Protein AF-A0A182STH6-F1 (afdb_monomer)

InterPro domains:
  IPR007276 Nucleolar protein 14 [PF04147] (12-202)
  IPR007276 Nucleolar protein 14 [PTHR23183] (11-201)

Foldseek 3Di:
DDPPPVLVVLQVVLVVQLVVCVVPLQAAGDPVNLVSLLVVLVPPPDPRPRVVSSLVSLLSNLQRHADDFLQSLVSNLVSLVSVLVNLVPPLDDRVSNLVSLLLLLLLQFQQPLDDPDDDRQPNYDRNRVLLHDDDPPPPPPPPLDLADDPVSNPDRDRDNSSSSSSNSSSVVSLVSVLVSNVVDPCSVVSVVSNVSSVVRNVVD

Structure (mmCIF, N/CA/C/O backbone):
data_AF-A0A182STH6-F1
#
_entry.id   AF-A0A182STH6-F1
#
loop_
_atom_site.group_PDB
_atom_site.id
_atom_site.type_symbol
_atom_site.label_atom_id
_atom_site.label_alt_id
_atom_site.label_comp_id
_atom_site.label_asym_id
_atom_site.label_entity_id
_atom_site.label_seq_id
_atom_site.pdbx_PDB_ins_code
_atom_site.Cartn_x
_atom_site.Cartn_y
_atom_site.Cartn_z
_atom_site.occupancy
_atom_site.B_iso_or_equiv
_atom_site.auth_seq_id
_atom_site.auth_comp_id
_atom_site.auth_asym_id
_atom_site.auth_atom_id
_atom_site.pdbx_PDB_model_num
ATOM 1 N N . MET A 1 1 ? -31.226 -10.641 27.028 1.00 34.72 1 MET A N 1
ATOM 2 C CA . MET A 1 1 ? -30.463 -11.099 25.848 1.00 34.72 1 MET A CA 1
ATOM 3 C C . MET A 1 1 ? -29.856 -9.863 25.214 1.00 34.72 1 MET A C 1
ATOM 5 O O . MET A 1 1 ? -30.601 -9.053 24.682 1.00 34.72 1 MET A O 1
ATOM 9 N N . ALA A 1 2 ? -28.556 -9.636 25.419 1.00 42.09 2 ALA A N 1
ATOM 10 C CA . ALA A 1 2 ? -27.880 -8.448 24.912 1.00 42.09 2 ALA A CA 1
ATOM 11 C C . ALA A 1 2 ? -27.894 -8.481 23.381 1.00 42.09 2 ALA A C 1
ATOM 13 O O . ALA A 1 2 ? -27.464 -9.454 22.763 1.00 42.09 2 ALA A O 1
ATOM 14 N N . GLN A 1 3 ? -28.449 -7.437 22.785 1.00 43.47 3 GLN A N 1
ATOM 15 C CA . GLN A 1 3 ? -28.380 -7.200 21.357 1.00 43.47 3 GLN A CA 1
ATOM 16 C C . GLN A 1 3 ? -26.912 -6.886 21.053 1.00 43.47 3 GLN A C 1
ATOM 18 O O . GLN A 1 3 ? -26.455 -5.784 21.335 1.00 43.47 3 GLN A O 1
ATOM 23 N N . ASN A 1 4 ? -26.153 -7.895 20.610 1.00 53.78 4 ASN A N 1
ATOM 24 C CA . ASN A 1 4 ? -24.750 -7.747 20.224 1.00 53.78 4 ASN A CA 1
ATOM 25 C C . ASN A 1 4 ? -24.665 -6.644 19.171 1.00 53.78 4 ASN A C 1
ATOM 27 O O . ASN A 1 4 ? -25.092 -6.858 18.038 1.00 53.78 4 ASN A O 1
ATOM 31 N N . ASP A 1 5 ? -24.155 -5.473 19.549 1.00 65.19 5 ASP A N 1
ATOM 32 C CA . ASP A 1 5 ? -23.844 -4.414 18.602 1.00 65.19 5 ASP A CA 1
ATOM 33 C C . ASP A 1 5 ? -22.700 -4.916 17.708 1.00 65.19 5 ASP A C 1
ATOM 35 O O . ASP A 1 5 ? -21.569 -5.063 18.188 1.00 65.19 5 ASP A O 1
ATOM 39 N N . PRO A 1 6 ? -22.955 -5.219 16.421 1.00 71.69 6 PRO A N 1
ATOM 40 C CA . PRO A 1 6 ? -21.924 -5.751 15.543 1.00 71.69 6 PRO A CA 1
ATOM 41 C C . PRO A 1 6 ? -20.742 -4.781 15.407 1.00 71.69 6 PRO A C 1
ATOM 43 O O . PRO A 1 6 ? -19.621 -5.224 15.169 1.00 71.69 6 PRO A O 1
ATOM 46 N N . LEU A 1 7 ? -20.953 -3.473 15.603 1.00 74.19 7 LEU A N 1
ATOM 47 C CA . LEU A 1 7 ? -19.895 -2.465 15.515 1.00 74.19 7 LEU A CA 1
ATOM 48 C C . LEU A 1 7 ? -18.888 -2.566 16.665 1.00 74.19 7 LEU A C 1
ATOM 50 O O . LEU A 1 7 ? -17.689 -2.419 16.421 1.00 74.19 7 LEU A O 1
ATOM 54 N N . GLY A 1 8 ? -19.355 -2.853 17.884 1.00 79.25 8 GLY A N 1
ATOM 55 C CA . GLY A 1 8 ? -18.488 -3.060 19.047 1.00 79.25 8 GLY A CA 1
ATOM 56 C C . GLY A 1 8 ? -17.538 -4.238 18.836 1.00 79.25 8 GLY A C 1
ATOM 57 O O . GLY A 1 8 ? -16.329 -4.100 19.006 1.00 79.25 8 GLY A O 1
ATOM 58 N N . VAL A 1 9 ? -18.067 -5.351 18.319 1.00 84.56 9 VAL A N 1
ATOM 59 C CA . VAL A 1 9 ? -17.279 -6.556 18.012 1.00 84.56 9 VAL A CA 1
ATOM 60 C C . VAL A 1 9 ? -16.202 -6.270 16.961 1.00 84.56 9 VAL A C 1
ATOM 62 O O . VAL A 1 9 ? -15.052 -6.681 17.110 1.00 84.56 9 VAL A O 1
ATOM 65 N N . TYR A 1 10 ? -16.536 -5.531 15.899 1.00 85.44 10 TYR A N 1
ATOM 66 C CA . TYR A 1 10 ? -15.556 -5.149 14.879 1.00 85.44 10 TYR A CA 1
ATOM 67 C C . TYR A 1 10 ? -14.449 -4.244 15.422 1.00 85.44 10 TYR A C 1
ATOM 69 O O . TYR A 1 10 ? -13.299 -4.376 15.000 1.00 85.44 10 TYR A O 1
ATOM 77 N N . LEU A 1 11 ? -14.778 -3.331 16.339 1.00 87.06 11 LEU A N 1
ATOM 78 C CA . LEU A 1 11 ? -13.799 -2.439 16.953 1.00 87.06 11 LEU A CA 1
ATOM 79 C C . LEU A 1 11 ? -12.841 -3.203 17.873 1.00 87.06 11 LEU A C 1
ATOM 81 O O . LEU A 1 11 ? -11.633 -2.984 17.799 1.00 87.06 11 LEU A O 1
ATOM 85 N N . GLU A 1 12 ? -13.363 -4.124 18.683 1.00 89.69 12 GLU A N 1
ATOM 86 C CA . GLU A 1 12 ? -12.561 -4.993 19.548 1.00 89.69 12 GLU A CA 1
ATOM 87 C C . GLU A 1 12 ? -11.602 -5.862 18.727 1.00 89.69 12 GLU A C 1
ATOM 89 O O . GLU A 1 12 ? -10.398 -5.871 18.991 1.00 89.69 12 GLU A O 1
ATOM 94 N N . LEU A 1 13 ? -12.099 -6.500 17.660 1.00 91.50 13 LEU A N 1
ATOM 95 C CA . LEU A 1 13 ? -11.269 -7.288 16.742 1.00 91.50 13 LEU A CA 1
ATOM 96 C C . LEU A 1 13 ? -10.202 -6.430 16.051 1.00 91.50 13 LEU A C 1
ATOM 98 O O . LEU A 1 13 ? -9.046 -6.839 15.923 1.00 91.50 13 LEU A O 1
ATOM 102 N N . LEU A 1 14 ? -10.560 -5.221 15.607 1.00 91.38 14 LEU A N 1
ATOM 103 C CA . LEU A 1 14 ? -9.608 -4.294 14.998 1.00 91.38 14 LEU A CA 1
ATOM 104 C C . LEU A 1 14 ? -8.513 -3.894 15.996 1.00 91.38 14 LEU A C 1
ATOM 106 O O . LEU A 1 14 ? -7.335 -3.853 15.637 1.00 91.38 14 LEU A O 1
ATOM 110 N N . GLN A 1 15 ? -8.887 -3.625 17.247 1.00 93.44 15 GLN A N 1
ATOM 111 C CA . GLN A 1 15 ? -7.965 -3.266 18.319 1.00 93.44 15 GLN A CA 1
ATOM 112 C C . GLN A 1 15 ? -7.032 -4.425 18.686 1.00 93.44 15 GLN A C 1
ATOM 114 O O . GLN A 1 15 ? -5.830 -4.205 18.873 1.00 93.44 15 GLN A O 1
ATOM 119 N N . GLU A 1 16 ? -7.550 -5.651 18.743 1.00 95.19 16 GLU A N 1
ATOM 120 C CA . GLU A 1 16 ? -6.759 -6.865 18.937 1.00 95.19 16 GLU A CA 1
ATOM 121 C C . GLU A 1 16 ? -5.700 -6.990 17.834 1.00 95.19 16 GLU A C 1
ATOM 123 O O . GLU A 1 16 ? -4.498 -6.986 18.119 1.00 95.19 16 GLU A O 1
ATOM 128 N N . LYS A 1 17 ? -6.124 -6.974 16.562 1.00 95.38 17 LYS A N 1
ATOM 129 C CA . LYS A 1 17 ? -5.217 -7.083 15.407 1.00 95.38 17 LYS A CA 1
ATOM 130 C C . LYS A 1 17 ? -4.205 -5.951 15.326 1.00 95.38 17 LYS A C 1
ATOM 132 O O . LYS A 1 17 ? -3.039 -6.176 14.993 1.00 95.38 17 LYS A O 1
ATOM 137 N N . TYR A 1 18 ? -4.605 -4.737 15.681 1.00 94.94 18 TYR A N 1
ATOM 138 C CA . TYR A 1 18 ? -3.688 -3.608 15.748 1.00 94.94 18 TYR A CA 1
ATOM 139 C C . TYR A 1 18 ? -2.640 -3.777 16.859 1.00 94.94 18 TYR A C 1
ATOM 141 O O . TYR A 1 18 ? -1.463 -3.454 16.675 1.00 94.94 18 TYR A O 1
ATOM 149 N N . THR A 1 19 ? -3.031 -4.338 18.004 1.00 95.69 19 THR A N 1
ATOM 150 C CA . THR A 1 19 ? -2.112 -4.636 19.110 1.00 95.69 19 THR A CA 1
ATOM 151 C C . THR A 1 19 ? -1.113 -5.728 18.724 1.00 95.69 19 THR A C 1
ATOM 153 O O . THR A 1 19 ? 0.072 -5.620 19.045 1.00 95.69 19 THR A O 1
ATOM 156 N N . GLU A 1 20 ? -1.544 -6.745 17.974 1.00 95.00 20 GLU A N 1
ATOM 157 C CA . GLU A 1 20 ? -0.646 -7.745 17.386 1.00 95.00 20 GLU A CA 1
ATOM 158 C C . GLU A 1 20 ? 0.343 -7.112 16.401 1.00 95.00 20 GLU A C 1
ATOM 160 O O . GLU A 1 20 ? 1.551 -7.356 16.487 1.00 95.00 20 GLU A O 1
ATOM 165 N N . PHE A 1 21 ? -0.144 -6.244 15.512 1.00 95.44 21 PHE A N 1
ATOM 166 C CA . PHE A 1 21 ? 0.688 -5.527 14.549 1.00 95.44 21 PHE A CA 1
ATOM 167 C C . PHE A 1 21 ? 1.779 -4.689 15.228 1.00 95.44 21 PHE A C 1
ATOM 169 O O . PHE A 1 21 ? 2.943 -4.739 14.820 1.00 95.44 21 PHE A O 1
ATOM 176 N N . LYS A 1 22 ? 1.444 -3.981 16.314 1.00 94.88 22 LYS A N 1
ATOM 177 C CA . LYS A 1 22 ? 2.403 -3.170 17.083 1.00 94.88 22 LYS A CA 1
ATOM 178 C C . LYS A 1 22 ? 3.593 -3.965 17.619 1.00 94.88 22 LYS A C 1
ATOM 180 O O . LYS A 1 22 ? 4.664 -3.385 17.785 1.00 94.88 22 LYS A O 1
ATOM 185 N N . LYS A 1 23 ? 3.451 -5.277 17.843 1.00 95.88 23 LYS A N 1
ATOM 186 C CA . LYS A 1 23 ? 4.569 -6.145 18.257 1.00 95.88 23 LYS A CA 1
ATOM 187 C C . LYS A 1 23 ? 5.611 -6.302 17.143 1.00 95.88 23 LYS A C 1
ATOM 189 O O . LYS A 1 23 ? 6.783 -6.536 17.428 1.00 95.88 23 LYS A O 1
ATOM 194 N N . ARG A 1 24 ? 5.205 -6.211 15.869 1.00 93.94 24 ARG A N 1
ATOM 195 C CA . ARG A 1 24 ? 6.065 -6.399 14.683 1.00 93.94 24 ARG A CA 1
ATOM 196 C C . ARG A 1 24 ? 5.698 -5.414 13.556 1.00 93.94 24 ARG A C 1
ATOM 198 O O . ARG A 1 24 ? 5.357 -5.848 12.457 1.00 93.94 24 ARG A O 1
ATOM 205 N N . PRO A 1 25 ? 5.867 -4.094 13.757 1.00 90.62 25 PRO A N 1
ATOM 206 C CA . PRO A 1 25 ? 5.305 -3.064 12.873 1.00 90.62 25 PRO A CA 1
ATOM 207 C C . PRO A 1 25 ? 5.977 -2.988 11.493 1.00 90.62 25 PRO A C 1
ATOM 209 O O . PRO A 1 25 ? 5.482 -2.333 10.585 1.00 90.62 25 PRO A O 1
ATOM 212 N N . ARG A 1 26 ? 7.134 -3.642 11.324 1.00 92.44 26 ARG A N 1
ATOM 213 C CA . ARG A 1 26 ? 7.853 -3.721 10.043 1.00 92.44 26 ARG A CA 1
ATOM 214 C C . ARG A 1 26 ? 7.380 -4.866 9.148 1.00 92.44 26 ARG A C 1
ATOM 216 O O . ARG A 1 26 ? 7.852 -4.963 8.018 1.00 92.44 26 ARG A O 1
ATOM 223 N N . ARG A 1 27 ? 6.501 -5.741 9.639 1.00 92.25 27 ARG A N 1
ATOM 224 C CA . ARG A 1 27 ? 5.990 -6.902 8.909 1.00 92.25 27 ARG A CA 1
ATOM 225 C C . ARG A 1 27 ? 4.542 -6.645 8.511 1.00 92.25 27 ARG A C 1
ATOM 227 O O . ARG A 1 27 ? 3.743 -6.248 9.351 1.00 92.25 27 ARG A O 1
ATOM 234 N N . TYR A 1 28 ? 4.212 -6.932 7.254 1.00 92.81 28 TYR A N 1
ATOM 235 C CA . TYR A 1 28 ? 2.823 -6.905 6.803 1.00 92.81 28 TYR A CA 1
ATOM 236 C C . TYR A 1 28 ? 1.960 -7.851 7.653 1.00 92.81 28 TYR A C 1
ATOM 238 O O . TYR A 1 28 ? 2.394 -8.985 7.903 1.00 92.81 28 TYR A O 1
ATOM 246 N N . PRO A 1 29 ? 0.747 -7.427 8.052 1.00 93.94 29 PRO A N 1
ATOM 247 C CA . PRO A 1 29 ? -0.214 -8.311 8.697 1.00 93.94 29 PRO A CA 1
ATOM 248 C C . PRO A 1 29 ? -0.540 -9.549 7.852 1.00 93.94 29 PRO A C 1
ATOM 250 O O . PRO A 1 29 ? -0.267 -9.612 6.643 1.00 93.94 29 PRO A O 1
ATOM 253 N N . ASP A 1 30 ? -1.126 -10.548 8.505 1.00 92.50 30 ASP A N 1
ATOM 254 C CA . ASP A 1 30 ? -1.670 -11.713 7.815 1.00 92.50 30 ASP A CA 1
ATOM 255 C C . ASP A 1 30 ? -2.883 -11.345 6.939 1.00 92.50 30 ASP A C 1
ATOM 257 O O . 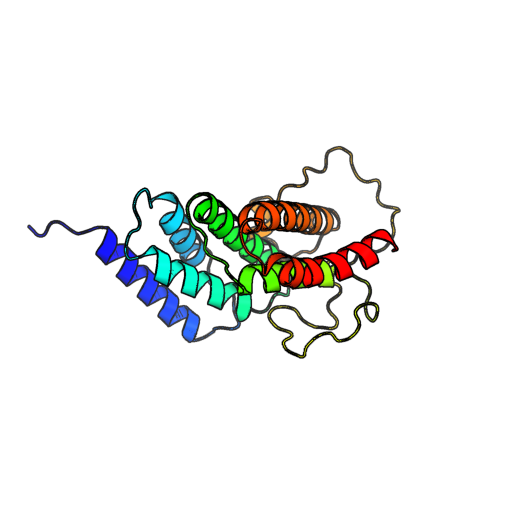ASP A 1 30 ? -3.432 -10.241 6.997 1.00 92.50 30 ASP A O 1
ATOM 261 N N . MET A 1 31 ? -3.282 -12.274 6.069 1.00 91.19 31 MET A N 1
ATOM 262 C CA . MET A 1 31 ? -4.397 -12.033 5.152 1.00 91.19 31 MET A CA 1
ATOM 263 C C . MET A 1 31 ? -5.733 -11.874 5.877 1.00 91.19 31 MET A C 1
ATOM 265 O O . MET A 1 31 ? -6.580 -11.142 5.378 1.00 91.19 31 MET A O 1
ATOM 269 N N . GLU A 1 32 ? -5.923 -12.511 7.032 1.00 91.12 32 GLU A N 1
ATOM 270 C CA . GLU A 1 32 ? -7.161 -12.394 7.811 1.00 91.12 32 GLU A CA 1
ATOM 271 C C . GLU A 1 32 ? -7.323 -10.983 8.385 1.00 91.12 32 GLU A C 1
ATOM 273 O O . GLU A 1 32 ? -8.383 -10.374 8.250 1.00 91.12 32 GLU A O 1
ATOM 278 N N . THR A 1 33 ? -6.242 -10.398 8.902 1.00 92.12 33 THR A N 1
ATOM 279 C CA . THR A 1 33 ? -6.206 -9.002 9.354 1.00 92.12 33 THR A CA 1
ATOM 280 C C . THR A 1 33 ? -6.480 -8.038 8.204 1.00 92.12 33 THR A C 1
ATOM 282 O O . THR A 1 33 ? -7.253 -7.093 8.353 1.00 92.12 33 THR A O 1
ATOM 285 N N . LEU A 1 34 ? -5.879 -8.276 7.034 1.00 90.75 34 LEU A N 1
ATOM 286 C CA . LEU A 1 34 ? -6.132 -7.437 5.861 1.00 90.75 34 LEU A CA 1
ATOM 287 C C . LEU A 1 34 ? -7.589 -7.552 5.400 1.00 90.75 34 LEU A C 1
ATOM 289 O O . LEU A 1 34 ? -8.217 -6.529 5.153 1.00 90.75 34 LEU A O 1
ATOM 293 N N . LYS A 1 35 ? -8.158 -8.762 5.339 1.00 90.00 35 LYS A N 1
ATOM 294 C CA . LYS A 1 35 ? -9.576 -8.975 5.005 1.00 90.00 35 LYS A CA 1
ATOM 295 C C . LYS A 1 35 ? -10.502 -8.255 5.977 1.00 90.00 35 LYS A C 1
ATOM 297 O O . LYS A 1 35 ? -11.440 -7.613 5.513 1.00 90.00 35 LYS A O 1
ATOM 302 N N . LEU A 1 36 ? -10.227 -8.323 7.283 1.00 89.69 36 LEU A N 1
ATOM 303 C CA . LEU A 1 36 ? -10.988 -7.592 8.297 1.00 89.69 36 LEU A CA 1
ATOM 304 C C . LEU A 1 36 ? -11.031 -6.106 7.942 1.00 89.69 36 LEU A C 1
ATOM 306 O O . LEU A 1 36 ? -12.114 -5.556 7.775 1.00 89.69 36 LEU A O 1
ATOM 310 N N . VAL A 1 37 ? -9.866 -5.487 7.729 1.00 87.31 37 VAL A N 1
ATOM 311 C CA . VAL A 1 37 ? -9.780 -4.074 7.340 1.00 87.31 37 VAL A CA 1
ATOM 312 C C . VAL A 1 37 ? -10.596 -3.801 6.074 1.00 87.31 37 VAL A C 1
ATOM 314 O O . VAL A 1 37 ? -11.380 -2.866 6.069 1.00 87.31 37 VAL A O 1
ATOM 317 N N . LEU A 1 38 ? -10.500 -4.623 5.027 1.00 86.62 38 LEU A N 1
ATOM 318 C CA . LEU A 1 38 ? -11.256 -4.424 3.778 1.00 86.62 38 LEU A CA 1
ATOM 319 C C . LEU A 1 38 ? -12.782 -4.503 3.968 1.00 86.62 38 LEU A C 1
ATOM 321 O O . LEU A 1 38 ? -13.531 -3.708 3.393 1.00 86.62 38 LEU A O 1
ATOM 325 N N . VAL A 1 39 ? -13.252 -5.446 4.787 1.00 84.88 39 VAL A N 1
ATOM 326 C CA . VAL A 1 39 ? -14.683 -5.618 5.077 1.00 84.88 39 VAL A CA 1
ATOM 327 C C . VAL A 1 39 ? -15.244 -4.390 5.790 1.00 84.88 39 VAL A C 1
ATOM 329 O O . VAL A 1 39 ? -16.335 -3.946 5.436 1.00 84.88 39 VAL A O 1
ATOM 332 N N . LEU A 1 40 ? -14.489 -3.789 6.716 1.00 80.75 40 LEU A N 1
ATOM 333 C CA . LEU A 1 40 ? -14.929 -2.609 7.476 1.00 80.75 40 LEU A CA 1
ATOM 334 C C . LEU A 1 40 ? -15.251 -1.398 6.591 1.00 80.75 40 LEU A C 1
ATOM 336 O O . LEU A 1 40 ? -16.118 -0.599 6.935 1.00 80.75 40 LEU A O 1
ATOM 340 N N . PHE A 1 41 ? -14.598 -1.275 5.436 1.00 71.25 41 PHE A N 1
ATOM 341 C CA . PHE A 1 41 ? -14.892 -0.210 4.473 1.00 71.25 41 PHE A CA 1
ATOM 342 C C . PHE A 1 41 ? -16.047 -0.563 3.532 1.00 71.25 41 PHE A C 1
ATOM 344 O O . PHE A 1 41 ? -16.769 0.326 3.093 1.00 71.25 41 PHE A O 1
ATOM 351 N N . SER A 1 42 ? -16.269 -1.852 3.261 1.00 68.56 42 SER A N 1
AT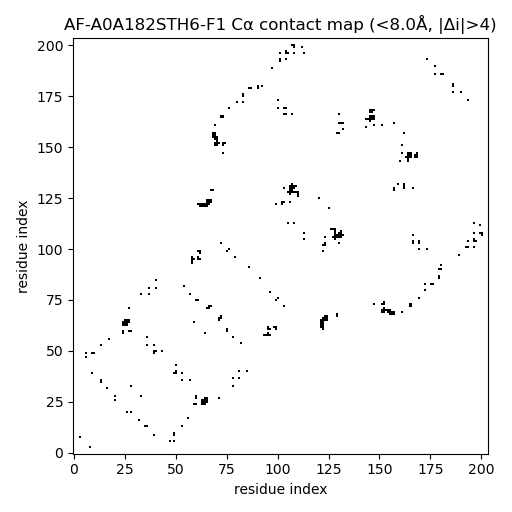OM 352 C CA . SER A 1 42 ? -17.345 -2.318 2.373 1.00 68.56 42 SER A CA 1
ATOM 353 C C . SER A 1 42 ? -18.726 -2.289 3.042 1.00 68.56 42 SER A C 1
ATOM 355 O O . SER A 1 42 ? -19.743 -2.128 2.371 1.00 68.56 42 SER A O 1
ATOM 357 N N . THR A 1 43 ? -18.785 -2.442 4.367 1.00 61.12 43 THR A N 1
ATOM 358 C CA . THR A 1 43 ? -20.039 -2.478 5.142 1.00 61.12 43 THR A CA 1
ATOM 359 C C . THR A 1 43 ? -20.506 -1.097 5.615 1.00 61.12 43 THR A C 1
ATOM 361 O O . THR A 1 43 ? -21.629 -0.944 6.101 1.00 61.12 43 THR A O 1
ATOM 364 N N . SER A 1 44 ? -19.680 -0.061 5.453 1.00 54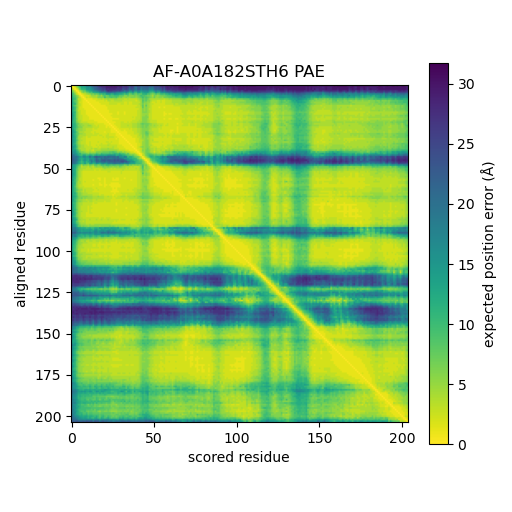.28 44 SER A N 1
ATOM 365 C CA . SER A 1 44 ? -19.900 1.260 6.041 1.00 54.28 44 SER A CA 1
ATOM 366 C C . SER A 1 44 ? -20.819 2.151 5.189 1.00 54.28 44 SER A C 1
ATOM 368 O O . SER A 1 44 ? -20.384 3.140 4.606 1.00 54.28 44 SER A O 1
ATOM 370 N N . LYS A 1 45 ? -22.130 1.861 5.165 1.00 53.69 45 LYS A N 1
ATOM 371 C CA . LYS A 1 45 ? -23.153 2.782 4.609 1.00 53.69 45 LYS A CA 1
ATOM 372 C C . LYS A 1 45 ? -23.428 4.026 5.474 1.00 53.69 45 LYS A C 1
ATOM 374 O O . LYS A 1 45 ? -24.225 4.876 5.091 1.00 53.69 45 LYS A O 1
ATOM 379 N N . ARG A 1 46 ? -22.791 4.165 6.636 1.00 50.22 46 ARG A N 1
ATOM 380 C CA . ARG A 1 46 ? -22.820 5.364 7.491 1.00 50.22 46 ARG A CA 1
ATOM 381 C C . ARG A 1 46 ? -21.456 5.496 8.148 1.00 50.22 46 ARG A C 1
ATOM 383 O O . ARG A 1 46 ? -20.800 4.483 8.339 1.00 50.22 46 ARG A O 1
ATOM 390 N N . LYS A 1 47 ? -21.037 6.724 8.462 1.00 59.16 47 LYS A N 1
ATOM 391 C CA . LYS A 1 47 ? -19.783 7.073 9.152 1.00 59.16 47 LYS A CA 1
ATOM 392 C C . LYS A 1 47 ? -19.732 6.395 10.531 1.00 59.16 47 LYS A C 1
ATOM 394 O O . LYS A 1 47 ? -20.012 7.019 11.548 1.00 59.16 47 LYS A O 1
ATOM 399 N N . ASN A 1 48 ? -19.462 5.098 10.549 1.00 66.00 48 ASN A N 1
ATOM 400 C CA . ASN A 1 48 ? -19.406 4.299 11.758 1.00 66.00 48 ASN A CA 1
ATOM 401 C C . ASN A 1 48 ? -18.072 4.602 12.453 1.00 66.00 48 ASN A C 1
ATOM 403 O O . ASN A 1 48 ? -17.051 4.792 11.788 1.00 66.00 48 ASN A O 1
ATOM 407 N N . SER A 1 49 ? -18.069 4.625 13.786 1.00 73.81 49 SER A N 1
ATOM 408 C CA . SER A 1 49 ? -16.904 4.916 14.647 1.00 73.81 49 SER A CA 1
ATOM 409 C C . SER A 1 49 ? -15.651 4.077 14.343 1.00 73.81 49 SER A C 1
ATOM 411 O O . SER A 1 49 ? -14.552 4.433 14.757 1.00 73.81 49 SER A O 1
ATOM 413 N N . VAL A 1 50 ? -15.805 2.986 13.591 1.00 80.25 50 VAL A N 1
ATOM 414 C CA . VAL A 1 50 ? -14.761 2.022 13.232 1.00 80.25 50 VAL A CA 1
ATOM 415 C C . VAL A 1 50 ? -13.911 2.458 12.027 1.00 80.25 50 VAL A C 1
ATOM 417 O O . VAL A 1 50 ? -12.781 1.997 11.872 1.00 80.25 50 VAL A O 1
ATOM 420 N N . VAL A 1 51 ? -14.387 3.376 11.179 1.00 82.12 51 VAL A N 1
ATOM 421 C CA . VAL A 1 51 ? -13.629 3.769 9.976 1.00 82.12 51 VAL A CA 1
ATOM 422 C C . VAL A 1 51 ? -12.363 4.576 10.293 1.00 82.12 51 VAL A C 1
ATOM 424 O O . VAL A 1 51 ? -11.301 4.217 9.778 1.00 82.12 51 VAL A O 1
ATOM 427 N N . PRO A 1 52 ? -12.398 5.619 11.149 1.00 85.69 52 PRO A N 1
ATOM 428 C CA . PRO A 1 52 ? -11.184 6.344 11.520 1.00 85.69 52 PRO A CA 1
ATOM 429 C C . PRO A 1 52 ? -10.058 5.450 12.077 1.00 85.69 52 PRO A C 1
ATOM 431 O O . PRO A 1 52 ? -8.936 5.558 11.575 1.00 85.69 52 PRO A O 1
ATOM 434 N N . PRO A 1 53 ? -10.294 4.526 13.036 1.00 88.94 53 PRO A N 1
ATOM 435 C CA . PRO A 1 53 ? -9.231 3.634 13.496 1.00 88.94 53 PRO A CA 1
ATOM 436 C C . PRO A 1 53 ? -8.758 2.662 12.405 1.00 88.94 53 PRO A C 1
ATOM 438 O O . PRO A 1 53 ? -7.569 2.348 12.357 1.00 88.94 53 PRO A O 1
ATOM 441 N N . ALA A 1 54 ? -9.629 2.237 11.482 1.00 89.75 54 ALA A N 1
ATOM 442 C CA . ALA A 1 54 ? -9.216 1.411 10.349 1.00 89.75 54 ALA A CA 1
ATOM 443 C C . ALA A 1 54 ? -8.310 2.184 9.370 1.00 89.75 54 ALA A C 1
ATOM 445 O O . ALA A 1 54 ? -7.297 1.642 8.930 1.00 89.75 54 ALA A O 1
ATOM 446 N N . LEU A 1 55 ? -8.604 3.459 9.083 1.00 89.75 55 LEU A N 1
ATOM 447 C CA . LEU A 1 55 ? -7.737 4.337 8.281 1.00 89.75 55 LEU A CA 1
ATOM 448 C C . LEU A 1 55 ? -6.368 4.548 8.935 1.00 89.75 55 LEU A C 1
ATOM 450 O O . LEU A 1 55 ? -5.347 4.472 8.252 1.00 89.75 55 LEU A O 1
ATOM 454 N N . ILE A 1 56 ? -6.334 4.760 10.256 1.00 91.75 56 ILE A N 1
ATOM 455 C CA . ILE A 1 56 ? -5.078 4.859 11.015 1.00 91.75 56 ILE A CA 1
ATOM 456 C C . ILE A 1 56 ? -4.272 3.567 10.862 1.00 91.75 56 ILE A C 1
ATOM 458 O O . ILE A 1 56 ? -3.073 3.618 10.586 1.00 91.75 56 ILE A O 1
ATOM 462 N N . PHE A 1 57 ? -4.922 2.407 10.983 1.00 94.25 57 PHE A N 1
ATOM 463 C CA . PHE A 1 57 ? -4.244 1.126 10.831 1.00 94.25 57 PHE A CA 1
ATOM 464 C C . PHE A 1 57 ? -3.704 0.928 9.404 1.00 94.25 57 PHE A C 1
ATOM 466 O O . PHE A 1 57 ? -2.538 0.568 9.242 1.00 94.25 57 PHE A O 1
ATOM 473 N N . ILE A 1 58 ? -4.488 1.245 8.365 1.00 94.12 58 ILE A N 1
ATOM 474 C CA . ILE A 1 58 ? -4.001 1.252 6.974 1.00 94.12 58 ILE A CA 1
ATOM 475 C C . ILE A 1 58 ? -2.768 2.148 6.849 1.00 94.12 58 ILE A C 1
ATOM 477 O O . ILE A 1 58 ? -1.753 1.727 6.293 1.00 94.12 58 ILE A O 1
ATOM 481 N N . GLY A 1 59 ? -2.831 3.366 7.387 1.00 94.00 59 GLY A N 1
ATOM 482 C CA . GLY A 1 59 ? -1.736 4.316 7.280 1.00 94.00 59 GLY A CA 1
ATOM 483 C C . GLY A 1 59 ? -0.453 3.837 7.960 1.00 94.00 59 GLY A C 1
ATOM 484 O O . GLY A 1 59 ? 0.635 3.995 7.403 1.00 94.00 59 GLY A O 1
ATOM 485 N N . GLU A 1 60 ? -0.577 3.189 9.114 1.00 94.69 60 GLU A N 1
ATOM 486 C CA . GLU A 1 60 ? 0.536 2.569 9.831 1.00 94.69 60 GLU A CA 1
ATOM 487 C C . GLU A 1 60 ? 1.135 1.388 9.054 1.00 94.69 60 GLU A C 1
ATOM 489 O O . GLU A 1 60 ? 2.361 1.272 8.972 1.00 94.69 60 GLU A O 1
ATOM 494 N N . ILE A 1 61 ? 0.304 0.552 8.419 1.00 95.50 61 ILE A N 1
ATOM 495 C CA . ILE A 1 61 ? 0.776 -0.542 7.558 1.00 95.50 61 ILE A CA 1
ATOM 496 C C . ILE A 1 61 ? 1.587 0.027 6.389 1.00 95.50 61 ILE A C 1
ATOM 498 O O . ILE A 1 61 ? 2.736 -0.376 6.197 1.00 95.50 61 ILE A O 1
ATOM 502 N N . LEU A 1 62 ? 1.021 0.988 5.652 1.00 95.00 62 LEU A N 1
ATOM 503 C CA . LEU A 1 62 ? 1.648 1.586 4.469 1.00 95.00 62 LEU A CA 1
ATOM 504 C C . LEU A 1 62 ? 2.939 2.346 4.799 1.00 95.00 62 LEU A C 1
ATOM 506 O O . LEU A 1 62 ? 3.842 2.392 3.973 1.00 95.00 62 LEU A O 1
ATOM 510 N N . THR A 1 63 ? 3.057 2.907 6.003 1.00 92.94 63 THR A N 1
ATOM 511 C CA . THR A 1 63 ? 4.252 3.663 6.413 1.00 92.94 63 THR A CA 1
ATOM 512 C C . THR A 1 63 ? 5.354 2.755 6.960 1.00 92.94 63 THR A C 1
AT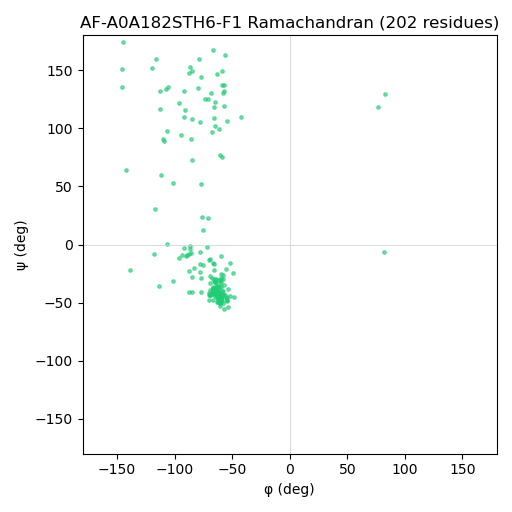OM 514 O O . THR A 1 63 ? 6.540 2.968 6.705 1.00 92.94 63 THR A O 1
ATOM 517 N N . ARG A 1 64 ? 4.991 1.745 7.762 1.00 92.62 64 ARG A N 1
ATOM 518 C CA . ARG A 1 64 ? 5.962 1.004 8.583 1.00 92.62 64 ARG A CA 1
ATOM 519 C C . ARG A 1 64 ? 6.366 -0.346 8.007 1.00 92.62 64 ARG A C 1
ATOM 521 O O . ARG A 1 64 ? 7.502 -0.775 8.246 1.00 92.62 64 ARG A O 1
ATOM 528 N N . CYS A 1 65 ? 5.478 -1.022 7.280 1.00 93.94 65 CYS A N 1
ATOM 529 C CA . CYS A 1 65 ? 5.739 -2.376 6.797 1.00 93.94 65 CYS A CA 1
ATOM 530 C C . CYS A 1 65 ? 6.739 -2.369 5.655 1.00 93.94 65 CYS A C 1
ATOM 532 O O . CYS A 1 65 ? 6.494 -1.741 4.638 1.00 93.94 65 CYS A O 1
ATOM 534 N N . GLN A 1 66 ? 7.828 -3.123 5.764 1.00 91.56 66 GLN A N 1
ATOM 535 C CA . GLN A 1 66 ? 8.833 -3.147 4.708 1.00 91.56 66 GLN A CA 1
ATOM 536 C C . GLN A 1 66 ? 8.305 -3.823 3.445 1.00 91.56 66 GLN A C 1
ATOM 538 O O . GLN A 1 66 ? 7.799 -4.946 3.496 1.00 91.56 66 GLN A O 1
ATOM 543 N N . VAL A 1 67 ? 8.482 -3.158 2.307 1.00 92.25 67 VAL A N 1
ATOM 544 C CA . VAL A 1 67 ? 8.129 -3.700 0.997 1.00 92.25 67 VAL A CA 1
ATOM 545 C C . VAL A 1 67 ? 9.376 -4.308 0.375 1.00 92.25 67 VAL A C 1
ATOM 547 O O . VAL A 1 67 ? 10.407 -3.657 0.251 1.00 92.25 67 VAL A O 1
ATOM 550 N N . ARG A 1 68 ? 9.293 -5.599 0.055 1.00 88.50 68 ARG A N 1
ATOM 551 C CA . ARG A 1 68 ? 10.445 -6.409 -0.382 1.00 88.50 68 ARG A CA 1
ATOM 552 C C . ARG A 1 68 ? 10.137 -7.352 -1.538 1.00 88.50 68 ARG A C 1
ATOM 554 O O . ARG A 1 68 ? 11.051 -7.815 -2.201 1.00 88.50 68 ARG A O 1
ATOM 561 N N . ASP A 1 69 ? 8.866 -7.693 -1.725 1.00 90.25 69 ASP A N 1
ATOM 562 C CA . ASP A 1 69 ? 8.435 -8.701 -2.684 1.00 90.25 69 ASP A CA 1
ATOM 563 C C . ASP A 1 69 ? 7.087 -8.310 -3.304 1.00 90.25 69 ASP A C 1
ATOM 565 O O . ASP A 1 69 ? 6.442 -7.333 -2.896 1.00 90.25 69 ASP A O 1
ATOM 569 N N . ARG A 1 70 ? 6.653 -9.104 -4.285 1.00 93.50 70 ARG A N 1
ATOM 570 C CA . ARG A 1 70 ? 5.374 -8.942 -4.986 1.00 93.50 70 ARG A CA 1
ATOM 571 C C . ARG A 1 70 ? 4.164 -8.879 -4.054 1.00 93.50 70 ARG A C 1
ATOM 573 O O . ARG A 1 70 ? 3.246 -8.094 -4.299 1.00 93.50 70 ARG A O 1
ATOM 580 N N . ARG A 1 71 ? 4.146 -9.668 -2.978 1.00 93.75 71 ARG A N 1
ATOM 581 C CA . ARG A 1 71 ? 3.000 -9.759 -2.058 1.00 93.75 71 ARG A CA 1
ATOM 582 C C . ARG A 1 71 ? 2.862 -8.480 -1.261 1.00 93.75 71 ARG A C 1
ATOM 584 O O . ARG A 1 71 ? 1.750 -7.998 -1.086 1.00 93.75 71 ARG A O 1
ATOM 591 N N . HIS A 1 72 ? 3.978 -7.925 -0.795 1.00 94.44 72 HIS A N 1
ATOM 592 C CA . HIS A 1 72 ? 3.982 -6.659 -0.070 1.00 94.44 72 HIS A CA 1
ATOM 593 C C . HIS A 1 72 ? 3.462 -5.510 -0.944 1.00 94.44 72 HIS A C 1
ATOM 595 O O . HIS A 1 72 ? 2.583 -4.773 -0.503 1.00 94.44 72 HIS A O 1
ATOM 601 N N . ILE A 1 73 ? 3.925 -5.415 -2.198 1.00 95.00 73 ILE A N 1
ATOM 602 C CA . ILE A 1 73 ? 3.429 -4.416 -3.162 1.00 95.00 73 ILE A CA 1
ATOM 603 C C . ILE A 1 73 ? 1.924 -4.603 -3.388 1.00 95.00 73 ILE A C 1
ATOM 605 O O . ILE A 1 73 ? 1.147 -3.663 -3.240 1.00 95.00 73 ILE A O 1
ATOM 609 N N . SER A 1 74 ? 1.494 -5.833 -3.669 1.00 95.19 74 SER A N 1
ATOM 610 C CA . SER A 1 74 ? 0.091 -6.142 -3.970 1.00 95.19 74 SER A CA 1
ATOM 611 C C . SER A 1 74 ? -0.843 -5.875 -2.790 1.00 95.19 74 SER A C 1
ATOM 613 O O . SER A 1 74 ? -1.935 -5.348 -2.974 1.00 95.19 74 SER A O 1
ATOM 615 N N . ARG A 1 75 ? -0.419 -6.205 -1.564 1.00 95.50 75 ARG A N 1
ATOM 616 C CA . ARG A 1 75 ? -1.191 -5.940 -0.340 1.00 95.50 75 ARG A CA 1
ATOM 617 C C . ARG A 1 75 ? -1.301 -4.446 -0.062 1.00 95.50 75 ARG A C 1
ATOM 619 O O . ARG A 1 75 ? -2.387 -3.987 0.270 1.00 95.50 75 ARG A O 1
ATOM 626 N N . GLY A 1 76 ? -0.219 -3.687 -0.231 1.00 95.75 76 GLY A N 1
ATOM 627 C CA . GLY A 1 76 ? -0.267 -2.232 -0.099 1.00 95.75 76 GLY A CA 1
ATOM 628 C C . GLY A 1 76 ? -1.194 -1.590 -1.137 1.00 95.75 76 GLY A C 1
ATOM 629 O O . GLY A 1 76 ? -2.063 -0.806 -0.768 1.00 95.75 76 GLY A O 1
ATOM 630 N N . LEU A 1 77 ? -1.111 -2.001 -2.409 1.00 95.31 77 LEU A N 1
ATOM 631 C CA . LEU A 1 77 ? -2.017 -1.525 -3.465 1.00 95.31 77 LEU A CA 1
ATOM 632 C C . LEU A 1 77 ? -3.482 -1.908 -3.203 1.00 95.31 77 LEU A C 1
ATOM 634 O O . LEU A 1 77 ? -4.378 -1.104 -3.454 1.00 95.31 77 LEU A O 1
ATOM 638 N N . LEU A 1 78 ? -3.747 -3.086 -2.633 1.00 94.44 78 LEU A N 1
ATOM 639 C CA . LEU A 1 78 ? -5.092 -3.485 -2.209 1.00 94.44 78 LEU A CA 1
ATOM 640 C C . LEU A 1 78 ? -5.645 -2.569 -1.103 1.00 94.44 78 LEU A C 1
ATOM 642 O O . LEU A 1 78 ? -6.808 -2.172 -1.160 1.00 94.44 78 LEU A O 1
ATOM 646 N N . LEU A 1 79 ? -4.817 -2.193 -0.124 1.00 94.44 79 LEU A N 1
ATOM 647 C CA . LEU A 1 79 ? -5.209 -1.250 0.927 1.00 94.44 79 LEU A CA 1
ATOM 648 C C . LEU A 1 79 ? -5.462 0.155 0.371 1.00 94.4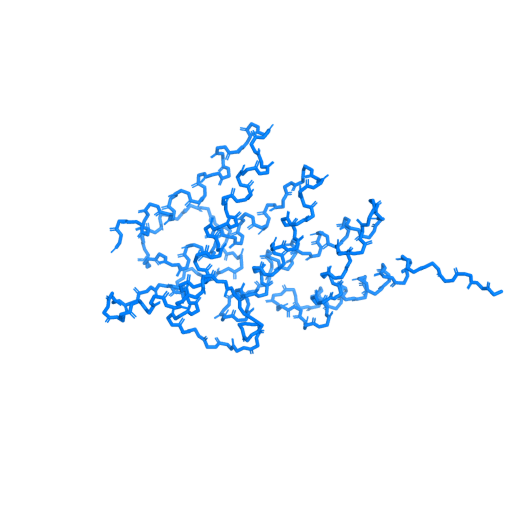4 79 LEU A C 1
ATOM 650 O O . LEU A 1 79 ? -6.450 0.784 0.746 1.00 94.44 79 LEU A O 1
ATOM 654 N N . VAL A 1 80 ? -4.624 0.623 -0.560 1.00 93.88 80 VAL A N 1
ATOM 655 C CA . VAL A 1 80 ? -4.843 1.898 -1.261 1.00 93.88 80 VAL A CA 1
ATOM 656 C C . VAL A 1 80 ? -6.142 1.859 -2.064 1.00 93.88 80 VAL A C 1
ATOM 658 O O . VAL A 1 80 ? -6.927 2.793 -1.975 1.00 93.88 80 VAL A O 1
ATOM 661 N N . THR A 1 81 ? -6.431 0.760 -2.768 1.00 91.75 81 THR A N 1
ATOM 662 C CA . THR A 1 81 ? -7.710 0.577 -3.483 1.00 91.75 81 THR A CA 1
ATOM 663 C C . THR A 1 81 ? -8.898 0.773 -2.546 1.00 91.75 81 THR A C 1
ATOM 665 O O . THR A 1 81 ? -9.877 1.428 -2.892 1.00 91.75 81 THR A O 1
ATOM 668 N N . ASN A 1 82 ? -8.821 0.179 -1.356 1.00 88.12 82 ASN A N 1
ATOM 669 C CA . ASN A 1 82 ? -9.884 0.240 -0.367 1.00 88.12 82 ASN A CA 1
ATOM 670 C C . ASN A 1 82 ? -10.081 1.658 0.186 1.00 88.12 82 ASN A C 1
ATOM 672 O O . ASN A 1 82 ? -11.212 2.110 0.331 1.00 88.12 82 ASN A O 1
ATOM 676 N N . PHE A 1 83 ? -8.980 2.370 0.431 1.00 89.00 83 PHE A N 1
ATOM 677 C CA . PHE A 1 83 ? -9.008 3.782 0.802 1.00 89.00 83 PHE A CA 1
ATOM 678 C C . PHE A 1 83 ? -9.615 4.659 -0.308 1.00 89.00 83 PHE A C 1
ATOM 680 O O . PHE A 1 83 ? -10.523 5.431 -0.026 1.00 89.00 83 PHE A O 1
ATOM 687 N N . LEU A 1 84 ? -9.195 4.499 -1.568 1.00 87.81 84 LEU A N 1
ATOM 688 C CA . LEU A 1 84 ? -9.709 5.303 -2.685 1.00 87.81 84 LEU A CA 1
ATOM 689 C C . LEU A 1 84 ? -11.214 5.094 -2.913 1.00 87.81 84 LEU A C 1
ATOM 691 O O . LEU A 1 84 ? -11.924 6.052 -3.203 1.00 87.81 84 LEU A O 1
ATOM 695 N N . LYS A 1 85 ? -11.721 3.866 -2.732 1.00 84.12 85 LYS A N 1
ATOM 696 C CA . LYS A 1 85 ? -13.168 3.571 -2.781 1.00 84.12 85 LYS A CA 1
ATOM 697 C C . LYS A 1 85 ? -13.952 4.251 -1.661 1.00 84.12 85 LYS A C 1
ATOM 699 O O . LYS A 1 85 ? -15.119 4.574 -1.834 1.00 84.12 85 LYS A O 1
ATOM 704 N N . TYR A 1 86 ? -13.329 4.432 -0.503 1.00 77.75 86 TYR A N 1
ATOM 705 C CA . TYR A 1 86 ? -13.943 5.133 0.617 1.00 77.75 86 TYR A CA 1
ATOM 706 C C . TYR A 1 86 ? -13.941 6.651 0.425 1.00 77.75 86 TYR A C 1
ATOM 708 O O . TYR A 1 86 ? -14.932 7.318 0.727 1.00 77.75 86 TYR A O 1
ATOM 716 N N . ASP A 1 87 ? -12.837 7.190 -0.092 1.00 67.44 87 ASP A N 1
ATOM 717 C CA . ASP A 1 87 ? -12.670 8.624 -0.326 1.00 67.44 87 ASP A CA 1
ATOM 718 C C . ASP A 1 87 ? -13.565 9.163 -1.453 1.00 67.44 87 ASP A C 1
ATOM 720 O O . ASP A 1 87 ? -13.814 10.354 -1.522 1.00 67.44 87 ASP A O 1
ATOM 724 N N . GLU A 1 88 ? -14.202 8.317 -2.269 1.00 62.34 88 GLU A N 1
ATOM 725 C CA . GLU A 1 88 ? -15.272 8.781 -3.173 1.00 62.34 88 GLU A CA 1
ATOM 726 C C . GLU A 1 88 ? -16.404 9.528 -2.423 1.00 62.34 88 GLU A C 1
ATOM 728 O O . GLU A 1 88 ? -17.125 10.344 -2.999 1.00 62.34 88 GLU A O 1
ATOM 733 N N . HIS A 1 89 ? -16.532 9.307 -1.109 1.00 58.12 89 HIS A N 1
ATOM 734 C CA . HIS A 1 89 ? -17.522 9.955 -0.247 1.00 58.12 89 HIS A CA 1
ATOM 735 C C . HIS A 1 89 ? -16.928 10.813 0.882 1.00 58.12 89 HIS A C 1
ATOM 737 O O . HIS A 1 89 ? -17.673 11.507 1.582 1.00 58.12 89 HIS A O 1
ATOM 743 N N . CYS A 1 90 ? -15.611 10.774 1.090 1.00 59.47 90 CYS A N 1
ATOM 744 C CA . CYS A 1 90 ? -14.911 11.549 2.113 1.00 59.47 90 CYS A CA 1
ATOM 745 C C . CYS A 1 90 ? -13.894 12.481 1.453 1.00 59.47 90 CYS A C 1
ATOM 747 O O . CYS A 1 90 ? -13.434 12.231 0.363 1.00 59.47 90 CYS A O 1
ATOM 749 N N . LYS A 1 91 ? -13.581 13.619 2.068 1.00 69.19 91 LYS A N 1
ATOM 750 C CA . LYS A 1 91 ? -12.547 14.536 1.558 1.00 69.19 91 LYS A CA 1
ATOM 751 C C . LYS A 1 91 ? -11.273 14.345 2.376 1.00 69.19 91 LYS A C 1
ATOM 753 O O . LYS A 1 91 ? -10.825 15.272 3.047 1.00 69.19 91 LYS A O 1
ATOM 758 N N . CYS A 1 92 ? -10.797 13.107 2.483 1.00 75.25 92 CYS A N 1
ATOM 759 C CA . CYS A 1 92 ? -9.748 12.725 3.419 1.00 75.25 92 CYS A CA 1
ATOM 760 C C . CYS A 1 92 ? -8.476 12.333 2.670 1.00 75.25 92 CYS A C 1
ATOM 762 O O . CYS A 1 92 ? -8.429 11.325 1.983 1.00 75.25 92 CYS A O 1
ATOM 764 N N . ILE A 1 93 ? -7.390 13.079 2.872 1.00 80.56 93 ILE A N 1
ATOM 765 C CA . ILE A 1 93 ? -6.076 12.657 2.381 1.00 80.56 93 ILE A CA 1
ATOM 766 C C . ILE A 1 93 ? -5.482 11.620 3.333 1.00 80.56 93 ILE A C 1
ATOM 768 O O . ILE A 1 93 ? -5.410 11.847 4.541 1.00 80.56 93 ILE A O 1
ATOM 772 N N . LEU A 1 94 ? -4.939 10.539 2.767 1.00 87.94 94 LEU A N 1
ATOM 773 C CA . LEU A 1 94 ? -4.042 9.625 3.465 1.00 87.94 94 LEU A CA 1
ATOM 774 C C . LEU A 1 94 ? -2.597 9.818 2.960 1.00 87.94 94 LEU A C 1
ATOM 776 O O . LEU A 1 94 ? -2.226 9.245 1.932 1.00 87.94 94 LEU A O 1
ATOM 780 N N . PRO A 1 95 ? -1.742 10.590 3.664 1.00 88.81 95 PRO A N 1
ATOM 781 C CA . PRO A 1 95 ? -0.381 10.889 3.202 1.00 88.81 95 PRO A CA 1
ATOM 782 C C . PRO A 1 95 ? 0.481 9.639 3.000 1.00 88.81 95 PRO A C 1
ATOM 784 O O . PRO A 1 95 ? 1.334 9.593 2.119 1.00 88.81 95 PRO A O 1
ATOM 787 N N . SER A 1 96 ? 0.236 8.591 3.785 1.00 91.75 96 SER A N 1
ATOM 788 C CA . SER A 1 96 ? 0.927 7.309 3.648 1.00 91.75 96 SER A CA 1
ATOM 789 C C . SER A 1 96 ? 0.550 6.556 2.370 1.00 91.75 96 SER A C 1
ATOM 791 O O . SER A 1 96 ? 1.389 5.828 1.848 1.00 91.75 96 SER A O 1
ATOM 793 N N . ALA A 1 97 ? -0.649 6.763 1.814 1.00 92.06 97 ALA A N 1
ATOM 794 C CA . ALA A 1 97 ? -1.001 6.248 0.491 1.00 92.06 97 ALA A CA 1
ATOM 795 C C . ALA A 1 97 ? -0.227 6.986 -0.609 1.00 92.06 97 ALA A C 1
ATOM 797 O O . ALA A 1 97 ? 0.335 6.335 -1.486 1.00 92.06 97 ALA A O 1
ATOM 798 N N . VAL A 1 98 ? -0.113 8.318 -0.518 1.00 89.94 98 VAL A N 1
ATOM 799 C CA . VAL A 1 98 ? 0.716 9.123 -1.436 1.00 89.94 98 VAL A CA 1
ATOM 800 C C . VAL A 1 98 ? 2.170 8.651 -1.405 1.00 89.94 98 VAL A C 1
ATOM 802 O O . VAL A 1 98 ? 2.754 8.367 -2.451 1.00 89.94 98 VAL A O 1
ATOM 805 N N . ALA A 1 99 ? 2.741 8.525 -0.205 1.00 89.88 99 ALA A N 1
ATOM 806 C CA . ALA A 1 99 ? 4.119 8.086 -0.015 1.00 89.88 99 ALA A CA 1
ATOM 807 C C . ALA A 1 99 ? 4.335 6.650 -0.516 1.00 89.88 99 ALA A C 1
ATOM 809 O O . ALA A 1 99 ? 5.326 6.372 -1.186 1.00 89.88 99 ALA A O 1
ATOM 810 N N . PHE A 1 100 ? 3.390 5.743 -0.249 1.00 93.19 100 PHE A N 1
ATOM 811 C CA . PHE A 1 100 ? 3.456 4.370 -0.741 1.00 93.19 100 PHE A CA 1
ATOM 812 C C . PHE A 1 100 ? 3.422 4.312 -2.273 1.00 93.19 100 PHE A C 1
ATOM 814 O O . PHE A 1 100 ? 4.272 3.656 -2.866 1.00 93.19 100 PHE A O 1
ATOM 821 N N . LEU A 1 101 ? 2.478 5.006 -2.919 1.00 92.56 101 LEU A N 1
ATOM 822 C CA . LEU A 1 101 ? 2.368 5.040 -4.382 1.00 92.56 101 LEU A CA 1
ATOM 823 C C . LEU A 1 101 ? 3.609 5.664 -5.030 1.00 92.56 101 LEU A C 1
ATOM 825 O O . LEU A 1 101 ? 4.098 5.131 -6.024 1.00 92.56 101 LEU A O 1
ATOM 829 N N . SER A 1 102 ? 4.143 6.738 -4.441 1.00 89.19 102 SER A N 1
ATOM 830 C CA . SER A 1 102 ? 5.395 7.361 -4.893 1.00 89.19 102 SER A CA 1
ATOM 831 C C . SER A 1 102 ? 6.539 6.356 -4.814 1.00 89.19 102 SER A C 1
ATOM 833 O O . SER A 1 102 ? 7.213 6.116 -5.811 1.00 89.19 102 SER A O 1
ATOM 835 N N . GLY A 1 103 ? 6.664 5.666 -3.677 1.00 89.25 103 GLY A N 1
ATOM 836 C CA . GLY A 1 103 ? 7.636 4.599 -3.491 1.00 89.25 103 GLY A CA 1
ATOM 837 C C . GLY A 1 103 ? 7.504 3.493 -4.539 1.00 89.25 103 GLY A C 1
ATOM 838 O O . GLY A 1 103 ? 8.512 3.091 -5.099 1.00 89.25 103 GLY A O 1
ATOM 839 N N . VAL A 1 104 ? 6.290 3.045 -4.886 1.00 91.62 104 VAL A N 1
ATOM 840 C CA . VAL A 1 104 ? 6.096 2.047 -5.958 1.00 91.62 104 VAL A CA 1
ATOM 841 C C . VAL A 1 104 ? 6.643 2.546 -7.304 1.00 91.62 104 VAL A C 1
ATOM 843 O O . VAL A 1 104 ? 7.345 1.791 -7.972 1.00 91.62 104 VAL A O 1
ATOM 846 N N . LEU A 1 105 ? 6.371 3.797 -7.693 1.00 89.25 105 LEU A N 1
ATOM 847 C CA . LEU A 1 105 ? 6.900 4.371 -8.942 1.00 89.25 105 LEU A CA 1
ATOM 848 C C . LEU A 1 105 ? 8.425 4.518 -8.913 1.00 89.25 105 LEU A C 1
ATOM 850 O O . LEU A 1 105 ? 9.098 4.243 -9.902 1.00 89.25 105 LEU A O 1
ATOM 854 N N . GLU A 1 106 ? 8.986 4.903 -7.770 1.00 86.88 106 GLU A N 1
ATOM 855 C CA . GLU A 1 106 ? 10.435 5.008 -7.591 1.00 86.88 106 GLU A CA 1
ATOM 856 C C . GLU A 1 106 ? 11.139 3.656 -7.786 1.00 86.88 106 GLU A C 1
ATOM 858 O O . GLU A 1 106 ? 12.218 3.610 -8.367 1.00 86.88 106 GLU A O 1
ATOM 863 N N . GLN A 1 107 ? 10.520 2.536 -7.384 1.00 86.75 107 GLN A N 1
ATOM 864 C CA . GLN A 1 107 ? 11.079 1.192 -7.616 1.00 86.75 107 GLN A CA 1
ATOM 865 C C . GLN A 1 107 ? 11.138 0.792 -9.098 1.00 86.75 107 GLN A C 1
ATOM 867 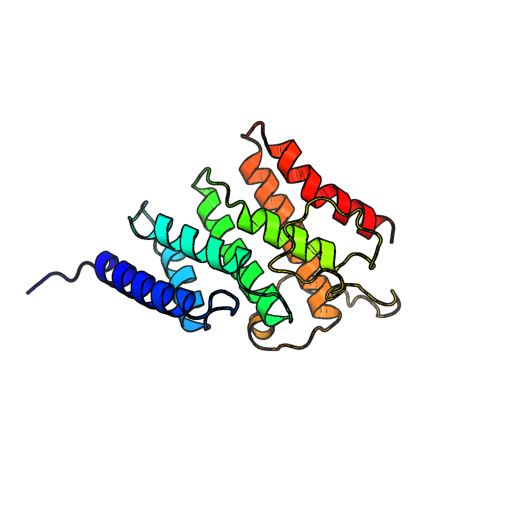O O . GLN A 1 107 ? 11.788 -0.206 -9.424 1.00 86.75 107 GLN A O 1
ATOM 872 N N . ALA A 1 108 ? 10.417 1.500 -9.971 1.00 85.75 108 ALA A N 1
ATOM 873 C CA . ALA A 1 108 ? 10.449 1.305 -11.417 1.00 85.75 108 ALA A CA 1
ATOM 874 C C . ALA A 1 108 ? 11.512 2.176 -12.108 1.00 85.75 108 ALA A C 1
ATOM 876 O O . ALA A 1 108 ? 11.803 1.959 -13.281 1.00 85.75 108 ALA A O 1
ATOM 877 N N . CYS A 1 109 ? 12.118 3.122 -11.385 1.00 83.44 109 CYS A N 1
ATOM 878 C CA . CYS A 1 109 ? 13.183 3.974 -11.900 1.00 83.44 109 CYS A CA 1
ATOM 879 C C . CYS A 1 109 ? 14.560 3.282 -11.776 1.00 83.44 109 CYS A C 1
ATOM 881 O O . CYS A 1 109 ? 14.783 2.504 -10.836 1.00 83.44 109 CYS A O 1
ATOM 883 N N . PRO A 1 110 ? 15.510 3.557 -12.691 1.00 78.50 110 PRO A N 1
ATOM 884 C CA . PRO A 1 110 ? 16.882 3.073 -12.564 1.00 78.50 110 PRO A CA 1
ATOM 885 C C . PRO A 1 110 ? 17.577 3.647 -11.322 1.00 78.50 110 PRO A C 1
ATOM 887 O O . PRO A 1 110 ? 17.341 4.799 -10.939 1.00 78.50 110 PRO A O 1
ATOM 890 N N . GLU A 1 111 ? 18.467 2.873 -10.701 1.00 73.75 111 GLU A N 1
ATOM 891 C CA . GLU A 1 111 ? 19.206 3.339 -9.524 1.00 73.75 111 GLU A CA 1
ATOM 892 C C . GLU A 1 111 ? 20.016 4.607 -9.834 1.00 73.75 111 GLU A C 1
ATOM 894 O O . GLU A 1 111 ? 20.634 4.733 -10.887 1.00 73.75 111 GLU A O 1
ATOM 899 N N . GLY A 1 112 ? 19.998 5.574 -8.913 1.00 69.25 112 GLY A N 1
ATOM 900 C CA . GLY A 1 112 ? 20.754 6.826 -9.048 1.00 69.25 112 GLY A CA 1
ATOM 901 C C . GLY A 1 112 ? 20.098 7.915 -9.907 1.00 69.25 112 GLY A C 1
ATOM 902 O O . GLY A 1 112 ? 20.584 9.041 -9.896 1.00 69.25 112 GLY A O 1
ATOM 903 N N . THR A 1 113 ? 18.978 7.635 -10.584 1.00 71.38 113 THR A N 1
ATOM 904 C CA . THR A 1 113 ? 18.226 8.657 -11.351 1.00 71.38 113 THR A CA 1
ATOM 905 C C . THR A 1 113 ? 17.376 9.567 -10.463 1.00 71.38 113 THR A C 1
ATOM 907 O O . THR A 1 113 ? 17.075 10.705 -10.819 1.00 71.38 113 THR A O 1
ATOM 910 N N . LEU A 1 114 ? 17.020 9.091 -9.269 1.00 70.25 114 LEU A N 1
ATOM 911 C CA . LEU A 1 114 ? 16.274 9.860 -8.285 1.00 70.25 114 LEU A CA 1
ATOM 912 C C . LEU A 1 114 ? 17.237 10.718 -7.456 1.00 70.25 114 LEU A C 1
ATOM 914 O O . LEU A 1 114 ? 17.970 10.206 -6.605 1.00 70.25 114 LEU A O 1
ATOM 918 N N . THR A 1 115 ? 17.221 12.037 -7.675 1.00 61.12 115 THR A N 1
ATOM 919 C CA . THR A 1 115 ? 17.874 12.990 -6.764 1.00 61.12 115 THR A CA 1
ATOM 920 C C . THR A 1 115 ? 17.290 12.797 -5.366 1.00 61.12 115 THR A C 1
ATOM 922 O O . THR A 1 115 ? 16.075 12.671 -5.220 1.00 61.12 115 THR A O 1
ATOM 925 N N . GLN A 1 116 ? 18.149 12.691 -4.343 1.00 55.78 116 GLN A N 1
ATOM 926 C CA . GLN A 1 116 ? 17.782 12.358 -2.959 1.00 55.78 116 GLN A CA 1
ATOM 927 C C . GLN A 1 116 ? 16.812 13.388 -2.357 1.00 55.78 116 GLN A C 1
ATOM 929 O O . GLN A 1 116 ? 17.186 14.238 -1.554 1.00 55.78 116 GLN A O 1
ATOM 934 N N . THR A 1 117 ? 15.541 13.312 -2.726 1.00 48.41 117 THR A N 1
ATOM 935 C CA . THR A 1 117 ? 14.528 14.240 -2.255 1.00 48.41 117 THR A CA 1
ATOM 936 C C . THR A 1 117 ? 13.866 13.600 -1.046 1.00 48.41 117 THR A C 1
ATOM 938 O O . THR A 1 117 ? 12.936 12.811 -1.151 1.00 48.41 117 THR A O 1
ATOM 941 N N . THR A 1 118 ? 14.397 13.971 0.118 1.00 43.84 118 THR A N 1
ATOM 942 C CA . THR A 1 118 ? 13.892 13.747 1.483 1.00 43.84 118 THR A CA 1
ATOM 943 C C . THR A 1 118 ? 14.178 12.391 2.147 1.00 43.84 118 THR A C 1
ATOM 945 O O . THR A 1 118 ? 13.978 11.301 1.622 1.00 43.84 118 THR A O 1
ATOM 948 N N . ALA A 1 119 ? 14.706 12.484 3.367 1.00 42.94 119 ALA A N 1
ATOM 949 C CA . ALA A 1 119 ? 15.368 11.435 4.134 1.00 42.94 119 ALA A CA 1
ATOM 950 C C . ALA A 1 119 ? 14.443 10.366 4.759 1.00 42.94 119 ALA A C 1
ATOM 952 O O . ALA A 1 119 ? 14.900 9.585 5.595 1.00 42.94 119 ALA A O 1
ATOM 953 N N . ILE A 1 120 ? 13.162 10.283 4.383 1.00 47.97 120 ILE A N 1
ATOM 954 C CA . ILE A 1 120 ? 12.228 9.316 4.985 1.00 47.97 120 ILE A CA 1
ATOM 955 C C . ILE A 1 120 ? 11.885 8.232 3.969 1.00 47.97 120 ILE A C 1
ATOM 957 O O . ILE A 1 120 ? 10.949 8.315 3.186 1.00 47.97 120 ILE A O 1
ATOM 961 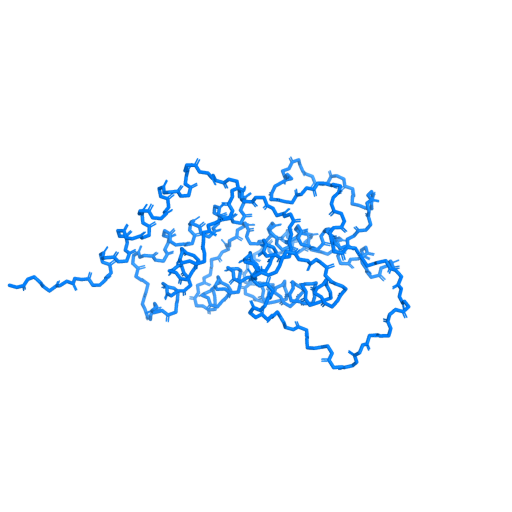N N . LYS A 1 121 ? 12.723 7.199 4.011 1.00 54.62 121 LYS A N 1
ATOM 962 C CA . LYS A 1 121 ? 12.862 6.137 3.018 1.00 54.62 121 LYS A CA 1
ATOM 963 C C . LYS A 1 121 ? 12.382 4.799 3.592 1.00 54.62 121 LYS A C 1
ATOM 965 O O . LYS A 1 121 ? 13.163 3.871 3.793 1.00 54.62 121 LYS A O 1
ATOM 970 N N . LYS A 1 122 ? 11.106 4.755 3.986 1.00 64.38 122 LYS A N 1
ATOM 971 C CA . LYS A 1 122 ? 10.351 3.542 4.361 1.00 64.38 122 LYS A CA 1
ATOM 972 C C . LYS A 1 122 ? 8.901 3.748 3.908 1.00 64.38 122 LYS A C 1
ATOM 974 O O . LYS A 1 122 ? 8.391 4.845 4.114 1.00 64.38 122 LYS A O 1
ATOM 979 N N . PRO A 1 123 ? 8.257 2.748 3.282 1.00 75.06 123 PRO A N 1
ATOM 980 C CA . PRO A 1 123 ? 8.517 1.311 3.434 1.00 75.06 123 PRO A CA 1
ATOM 981 C C . PRO A 1 123 ? 9.480 0.648 2.431 1.00 75.06 123 PRO A C 1
ATOM 983 O O . PRO A 1 123 ? 9.836 -0.518 2.631 1.00 75.06 123 PRO A O 1
ATOM 986 N N . PHE A 1 124 ? 9.890 1.343 1.372 1.00 79.31 124 PHE A N 1
ATOM 987 C CA . PHE A 1 124 ? 10.751 0.796 0.316 1.00 79.31 124 PHE A CA 1
ATOM 988 C C . PHE A 1 124 ? 12.238 0.955 0.646 1.00 79.31 124 PHE A C 1
ATOM 990 O O . PHE A 1 124 ? 12.630 1.913 1.316 1.00 79.31 124 PHE A O 1
ATOM 997 N N . ALA A 1 125 ? 13.066 0.009 0.196 1.00 71.81 125 ALA A N 1
ATOM 998 C CA . ALA A 1 125 ? 14.514 0.160 0.260 1.00 71.81 125 ALA A CA 1
ATOM 999 C C . ALA A 1 125 ? 15.013 1.065 -0.881 1.00 71.81 125 ALA A C 1
ATOM 1001 O O . ALA A 1 125 ? 14.332 1.304 -1.874 1.00 71.81 125 ALA A O 1
ATOM 1002 N N . LEU A 1 126 ? 16.208 1.621 -0.701 1.00 60.56 126 LEU A N 1
ATOM 1003 C CA . LEU A 1 126 ? 16.722 2.721 -1.528 1.00 60.56 126 LEU A CA 1
ATOM 1004 C C . LEU A 1 126 ? 17.446 2.342 -2.784 1.00 60.56 126 LEU A C 1
ATOM 1006 O O . LEU A 1 126 ? 17.550 3.138 -3.706 1.00 60.56 126 LEU A O 1
ATOM 1010 N N . THR A 1 127 ? 17.943 1.132 -2.758 1.00 59.00 127 THR A N 1
ATOM 1011 C CA . THR A 1 127 ? 18.698 0.480 -3.809 1.00 59.00 127 THR A CA 1
ATOM 1012 C C . THR A 1 127 ? 17.894 -0.723 -4.279 1.00 59.00 127 THR A C 1
ATOM 1014 O O . THR A 1 127 ? 18.429 -1.802 -4.494 1.00 59.00 127 THR A O 1
ATOM 1017 N N . SER A 1 128 ? 16.564 -0.634 -4.210 1.00 59.41 128 SER A N 1
ATOM 1018 C CA . SER A 1 128 ? 15.707 -1.725 -4.633 1.00 59.41 128 SER A CA 1
ATOM 1019 C C . SER A 1 128 ? 14.997 -1.297 -5.903 1.00 59.41 128 SER A C 1
ATOM 1021 O O . SER A 1 128 ? 13.924 -0.720 -5.887 1.00 59.41 128 SER A O 1
ATOM 1023 N N . SER A 1 129 ? 15.601 -1.585 -7.047 1.00 75.62 129 SER A N 1
ATOM 1024 C CA . SER A 1 129 ? 14.952 -1.476 -8.356 1.00 75.62 129 SER A CA 1
ATOM 1025 C C . SER A 1 129 ? 14.009 -2.666 -8.602 1.00 75.62 129 SER A C 1
ATOM 1027 O O . SER A 1 129 ? 14.108 -3.375 -9.602 1.00 75.62 129 SER A O 1
ATOM 1029 N N . LEU A 1 130 ? 13.096 -2.934 -7.652 1.00 75.69 130 LEU A N 1
ATOM 1030 C CA . LEU A 1 130 ? 12.229 -4.126 -7.663 1.00 75.69 130 LEU A CA 1
ATOM 1031 C C . LEU A 1 130 ? 11.338 -4.193 -8.903 1.00 75.69 130 LEU A C 1
ATOM 1033 O O . LEU A 1 130 ? 11.010 -5.287 -9.366 1.00 75.69 130 LEU A O 1
ATOM 1037 N N . LEU A 1 131 ? 10.917 -3.035 -9.408 1.00 76.38 131 LEU A N 1
ATOM 1038 C CA . LEU A 1 131 ? 10.013 -2.914 -10.545 1.00 76.38 131 LEU A CA 1
ATOM 1039 C C . LEU A 1 131 ? 10.717 -2.442 -11.814 1.00 76.38 131 LEU A C 1
ATOM 1041 O O . LEU A 1 131 ? 10.063 -2.368 -12.849 1.00 76.38 131 LEU A O 1
ATOM 1045 N N . LEU A 1 132 ? 12.030 -2.198 -11.763 1.00 78.75 132 LEU A N 1
ATOM 1046 C CA . LEU A 1 132 ? 12.803 -1.827 -12.939 1.00 78.75 132 LEU A CA 1
ATOM 1047 C C . LEU A 1 132 ? 12.667 -2.915 -14.004 1.00 78.75 132 LEU A C 1
ATOM 1049 O O . LEU A 1 132 ? 12.805 -4.120 -13.735 1.00 78.75 132 LEU A O 1
ATOM 1053 N N . GLN A 1 133 ? 12.345 -2.470 -15.210 1.00 67.94 133 GLN A N 1
ATOM 1054 C CA . GLN A 1 133 ? 12.185 -3.322 -16.369 1.00 67.94 133 GLN A CA 1
ATOM 1055 C C . GLN A 1 133 ? 13.535 -3.421 -17.082 1.00 67.94 133 GLN A C 1
ATOM 1057 O O . GLN A 1 133 ? 14.079 -2.428 -17.550 1.00 67.94 133 GLN A O 1
ATOM 1062 N N . SER A 1 134 ? 14.105 -4.622 -17.130 1.00 54.28 134 SER A N 1
ATOM 1063 C CA . SER A 1 134 ? 15.325 -4.897 -17.886 1.00 54.28 134 SER A CA 1
ATOM 1064 C C . SER A 1 134 ? 14.947 -5.363 -19.291 1.00 54.28 134 SER A C 1
ATOM 1066 O O . SER A 1 134 ? 14.446 -6.474 -19.433 1.00 54.28 134 SER A O 1
ATOM 1068 N N . GLY A 1 135 ? 15.207 -4.535 -20.305 1.00 54.00 135 GLY A N 1
ATOM 1069 C CA . GLY A 1 135 ? 15.117 -4.909 -21.720 1.00 54.00 135 GLY A CA 1
ATOM 1070 C C . GLY A 1 135 ? 13.690 -4.977 -22.278 1.00 54.00 135 GLY A C 1
ATOM 1071 O O . GLY A 1 135 ? 12.872 -5.799 -21.881 1.00 54.00 135 GLY A O 1
ATOM 1072 N N . LEU A 1 136 ? 13.414 -4.139 -23.274 1.00 46.84 136 LEU A N 1
ATOM 1073 C CA . LEU A 1 136 ? 12.143 -4.027 -24.004 1.00 46.84 136 LEU A CA 1
ATOM 1074 C C . LEU A 1 136 ? 11.919 -5.161 -25.035 1.00 46.84 136 LEU A C 1
ATOM 1076 O O . LEU A 1 136 ? 11.183 -4.986 -26.000 1.00 46.84 136 LEU A O 1
ATOM 1080 N N . ASN A 1 137 ? 12.558 -6.322 -24.846 1.00 50.47 137 ASN A N 1
ATOM 1081 C CA . ASN A 1 137 ? 12.561 -7.413 -25.830 1.00 50.47 137 ASN A CA 1
ATOM 1082 C C . ASN A 1 137 ? 11.500 -8.489 -25.561 1.00 50.47 137 ASN A C 1
ATOM 1084 O O . ASN A 1 137 ? 11.231 -9.311 -26.435 1.00 50.47 137 ASN A O 1
ATOM 1088 N N . ASP A 1 138 ? 10.870 -8.475 -24.385 1.00 52.56 138 ASP A N 1
ATOM 1089 C CA . ASP A 1 138 ? 9.715 -9.325 -24.125 1.00 52.56 138 ASP A CA 1
ATOM 1090 C C . ASP A 1 138 ? 8.504 -8.680 -24.796 1.00 52.56 138 ASP A C 1
ATOM 1092 O O . ASP A 1 138 ? 7.988 -7.662 -24.330 1.00 52.56 138 ASP A O 1
ATOM 1096 N N . THR A 1 139 ? 8.067 -9.262 -25.914 1.00 49.31 139 THR A N 1
ATOM 1097 C CA . THR A 1 139 ? 6.827 -8.910 -26.611 1.00 49.31 139 THR A CA 1
ATOM 1098 C C . THR A 1 139 ? 5.718 -8.692 -25.586 1.00 49.31 139 THR A C 1
ATOM 1100 O O . THR A 1 139 ? 5.281 -9.645 -24.933 1.00 49.31 139 THR A O 1
ATOM 1103 N N . VAL A 1 140 ? 5.293 -7.440 -25.406 1.00 56.28 140 VAL A N 1
ATOM 1104 C CA . VAL A 1 140 ? 4.172 -7.095 -24.531 1.00 56.28 140 VAL A CA 1
ATOM 1105 C C . VAL A 1 140 ? 2.951 -7.803 -25.108 1.00 56.28 140 VAL A C 1
ATOM 1107 O O . VAL A 1 140 ? 2.393 -7.366 -26.111 1.00 56.28 140 VAL A O 1
ATOM 1110 N N . ASP A 1 141 ? 2.583 -8.946 -24.523 1.00 54.16 141 ASP A N 1
ATOM 1111 C CA . ASP A 1 141 ? 1.396 -9.688 -24.935 1.00 54.16 141 ASP A CA 1
ATOM 1112 C C . ASP A 1 141 ? 0.207 -8.730 -24.810 1.00 54.16 141 ASP A C 1
ATOM 1114 O O . ASP A 1 141 ? -0.090 -8.214 -23.729 1.00 54.16 141 ASP A O 1
ATOM 1118 N N . SER A 1 142 ? -0.473 -8.469 -25.924 1.00 55.84 142 SER A N 1
ATOM 1119 C CA . SER A 1 142 ? -1.642 -7.587 -25.993 1.00 55.84 142 SER A CA 1
ATOM 1120 C C . SER A 1 142 ? -2.791 -8.055 -25.087 1.00 55.84 142 SER A C 1
ATOM 1122 O O . SER A 1 142 ? -3.749 -7.320 -24.859 1.00 55.84 142 SER A O 1
ATOM 1124 N N . ARG A 1 143 ? -2.682 -9.266 -24.518 1.00 52.62 143 ARG A N 1
ATOM 1125 C CA . ARG A 1 143 ? -3.582 -9.838 -23.508 1.00 52.62 143 ARG A CA 1
ATOM 1126 C C . ARG A 1 143 ? -3.244 -9.478 -22.058 1.00 52.62 143 ARG A C 1
ATOM 1128 O O . ARG A 1 143 ? -3.979 -9.910 -21.162 1.00 52.62 143 ARG A O 1
ATOM 1135 N N . ILE A 1 144 ? -2.177 -8.721 -21.779 1.00 57.78 144 ILE A N 1
ATOM 1136 C CA . ILE A 1 144 ? -1.859 -8.299 -20.406 1.00 57.78 144 ILE A CA 1
ATOM 1137 C C . ILE A 1 144 ? -2.976 -7.383 -19.898 1.00 57.78 144 ILE A C 1
ATOM 1139 O O . ILE A 1 144 ? -3.050 -6.196 -20.196 1.00 57.78 144 ILE A O 1
ATOM 1143 N N . LYS A 1 145 ? -3.850 -7.946 -19.062 1.00 65.75 145 LYS A N 1
ATOM 1144 C CA . LYS A 1 145 ? -4.776 -7.159 -18.251 1.00 65.75 145 LYS A CA 1
ATOM 1145 C C . LYS A 1 145 ? -3.944 -6.352 -17.256 1.00 65.75 145 LYS A C 1
ATOM 1147 O O . LYS A 1 145 ? -3.284 -6.941 -16.404 1.00 65.75 145 LYS A O 1
ATOM 1152 N N . PHE A 1 146 ? -4.014 -5.024 -17.315 1.00 72.25 146 PHE A N 1
ATOM 1153 C CA . PHE A 1 146 ? -3.316 -4.102 -16.402 1.00 72.25 146 PHE A CA 1
ATOM 1154 C C . PHE A 1 146 ? -3.890 -4.076 -14.968 1.00 72.25 146 PHE A C 1
ATOM 1156 O O . PHE A 1 146 ? -3.720 -3.109 -14.234 1.00 72.25 146 PHE A O 1
ATOM 1163 N N . GLN A 1 147 ? -4.576 -5.144 -14.555 1.00 82.69 147 GLN A N 1
ATOM 1164 C CA . GLN A 1 147 ? -5.210 -5.277 -13.247 1.00 82.69 147 GLN A CA 1
ATOM 1165 C C . GLN A 1 147 ? -4.509 -6.352 -12.427 1.00 82.69 147 GLN A C 1
ATOM 1167 O O . GLN A 1 147 ? -4.305 -7.473 -12.897 1.00 82.69 147 GLN A O 1
ATOM 1172 N N . LEU A 1 148 ? -4.189 -6.033 -11.176 1.00 86.31 148 LEU A N 1
ATOM 1173 C CA . LEU A 1 148 ? -3.689 -7.019 -10.224 1.00 86.31 148 LEU A CA 1
ATOM 1174 C C . LEU A 1 148 ? -4.695 -8.159 -10.020 1.00 86.31 148 LEU A C 1
ATOM 1176 O O . LEU A 1 148 ? -5.910 -7.989 -10.094 1.00 86.31 148 LEU A O 1
ATOM 1180 N N . THR A 1 149 ? -4.166 -9.340 -9.733 1.00 89.38 149 THR A N 1
ATOM 1181 C CA . THR A 1 149 ? -4.909 -10.586 -9.550 1.00 89.38 149 THR A CA 1
ATOM 1182 C C . THR A 1 149 ? -4.750 -11.102 -8.124 1.00 89.38 149 THR A C 1
ATOM 1184 O O . THR A 1 149 ? -3.766 -10.811 -7.446 1.00 89.38 149 THR A O 1
ATOM 1187 N N . ALA A 1 150 ? -5.665 -11.962 -7.671 1.00 88.50 150 ALA A N 1
ATOM 1188 C CA . ALA A 1 150 ? -5.560 -12.580 -6.346 1.00 88.50 150 ALA A CA 1
ATOM 1189 C C . ALA A 1 150 ? -4.252 -13.377 -6.150 1.00 88.50 150 ALA A C 1
ATOM 1191 O O . ALA A 1 150 ? -3.720 -13.432 -5.043 1.00 88.50 150 ALA A O 1
ATOM 1192 N N . LYS A 1 151 ? -3.683 -13.939 -7.229 1.00 89.75 151 LYS A N 1
ATOM 1193 C CA . LYS A 1 151 ? -2.388 -14.642 -7.196 1.00 89.75 151 LYS A CA 1
ATOM 1194 C C . LYS A 1 151 ? -1.236 -13.717 -6.788 1.00 89.75 151 LYS A C 1
ATOM 1196 O O . LYS A 1 151 ? -0.285 -14.174 -6.154 1.00 89.75 151 LYS A O 1
ATOM 1201 N N . ASP A 1 152 ? -1.335 -12.424 -7.108 1.00 91.44 152 ASP A N 1
ATOM 1202 C CA . ASP A 1 152 ? -0.322 -11.425 -6.761 1.00 91.44 152 ASP A CA 1
ATOM 1203 C C . ASP A 1 152 ? -0.211 -11.195 -5.238 1.00 91.44 152 ASP A C 1
ATOM 1205 O O . ASP A 1 152 ? 0.844 -10.815 -4.739 1.00 91.44 152 ASP A O 1
ATOM 1209 N N . LEU A 1 153 ? -1.250 -11.530 -4.463 1.00 90.94 153 LEU A N 1
ATOM 1210 C CA . LEU A 1 153 ? -1.248 -11.425 -2.995 1.00 90.94 153 LEU A CA 1
ATOM 1211 C C . LEU A 1 153 ? -0.496 -12.570 -2.294 1.00 90.94 153 LEU A C 1
ATOM 1213 O O . LEU A 1 153 ? -0.185 -12.468 -1.099 1.00 90.94 153 LEU A O 1
ATOM 1217 N N . LEU A 1 154 ? -0.244 -13.666 -3.018 1.00 89.44 154 LEU A N 1
ATOM 1218 C CA . LEU A 1 154 ? 0.205 -14.944 -2.457 1.00 89.44 154 LEU A CA 1
ATOM 1219 C C . LEU A 1 154 ? 1.627 -15.327 -2.875 1.00 89.44 154 LEU A C 1
ATOM 1221 O O . LEU A 1 154 ? 2.355 -15.896 -2.063 1.00 89.44 154 LEU A O 1
ATOM 1225 N N . SER A 1 155 ? 2.036 -15.006 -4.105 1.00 88.62 155 SER A N 1
ATOM 1226 C CA . SER A 1 155 ? 3.361 -15.360 -4.632 1.00 88.62 155 SER A CA 1
ATOM 1227 C C . SER A 1 155 ? 4.391 -14.246 -4.390 1.00 88.62 155 SER A C 1
ATOM 1229 O O . SER A 1 155 ? 4.098 -13.089 -4.695 1.00 88.62 155 SER A O 1
ATOM 1231 N N . PRO A 1 156 ? 5.596 -14.559 -3.871 1.00 88.88 156 PRO A N 1
ATOM 1232 C CA . PRO A 1 156 ? 6.663 -13.574 -3.685 1.00 88.88 156 PRO A CA 1
ATOM 1233 C C . PRO A 1 156 ? 7.372 -13.175 -4.990 1.00 88.88 156 PRO A C 1
ATOM 1235 O O . PRO A 1 156 ? 8.041 -12.145 -5.019 1.00 88.88 156 PRO A O 1
ATOM 1238 N N . GLU A 1 157 ? 7.236 -13.963 -6.059 1.00 88.38 157 GLU A N 1
ATOM 1239 C CA . GLU A 1 157 ? 8.047 -13.838 -7.274 1.00 88.38 157 GLU A CA 1
ATOM 1240 C C . GLU A 1 157 ? 7.706 -12.594 -8.103 1.00 88.38 157 GLU A C 1
ATOM 1242 O O . GLU A 1 157 ? 6.562 -12.403 -8.526 1.00 88.38 157 GLU A O 1
ATOM 1247 N N . LEU A 1 158 ? 8.721 -11.778 -8.394 1.00 88.06 158 LEU A N 1
ATOM 1248 C CA . LEU A 1 158 ? 8.615 -10.578 -9.225 1.00 88.06 158 LEU A CA 1
ATOM 1249 C C . LEU A 1 158 ? 8.766 -10.931 -10.711 1.00 88.06 158 LEU A C 1
ATOM 1251 O O . LEU A 1 158 ? 9.866 -10.932 -11.254 1.00 88.06 158 LEU A O 1
ATOM 1255 N N . THR A 1 159 ? 7.649 -11.212 -11.379 1.00 88.38 159 THR A N 1
ATOM 1256 C CA . THR A 1 159 ? 7.624 -11.455 -12.833 1.00 88.38 159 THR A CA 1
ATOM 1257 C C . THR A 1 159 ? 7.494 -10.149 -13.619 1.00 88.38 159 THR A C 1
ATOM 1259 O O . THR A 1 159 ? 6.862 -9.209 -13.135 1.00 88.38 159 THR A O 1
ATOM 1262 N N . THR A 1 160 ? 7.995 -10.098 -14.858 1.00 85.44 160 THR A N 1
ATOM 1263 C CA . THR A 1 160 ? 7.818 -8.945 -15.768 1.00 85.44 160 THR A CA 1
ATOM 1264 C C . THR A 1 160 ? 6.345 -8.556 -15.899 1.00 85.44 160 THR A C 1
ATOM 1266 O O . THR A 1 160 ? 5.982 -7.393 -15.738 1.00 85.44 160 THR A O 1
ATOM 1269 N N . SER A 1 161 ? 5.464 -9.552 -16.059 1.00 86.00 161 SER A N 1
ATOM 1270 C CA . SER A 1 161 ? 4.017 -9.322 -16.129 1.00 86.00 161 SER A CA 1
ATOM 1271 C C . SER A 1 161 ? 3.464 -8.637 -14.871 1.00 86.00 161 SER A C 1
ATOM 1273 O O . SER A 1 161 ? 2.606 -7.766 -14.974 1.00 86.00 161 SER A O 1
ATOM 1275 N N . PHE A 1 162 ? 3.946 -9.011 -13.679 1.00 90.44 162 PHE A N 1
ATOM 1276 C CA . PHE A 1 162 ? 3.532 -8.379 -12.431 1.00 90.44 162 PHE A CA 1
ATOM 1277 C C . PHE A 1 162 ? 4.051 -6.946 -12.337 1.00 90.44 162 PHE A C 1
ATOM 1279 O O . PHE A 1 162 ? 3.273 -6.070 -11.971 1.00 90.44 162 PHE A O 1
ATOM 1286 N N . LYS A 1 163 ? 5.317 -6.698 -12.700 1.00 90.44 163 LYS A N 1
ATOM 1287 C CA . LYS A 1 163 ? 5.903 -5.350 -12.682 1.00 90.44 163 LYS A CA 1
ATOM 1288 C C . LYS A 1 163 ? 5.063 -4.374 -13.510 1.00 90.44 163 LYS A C 1
ATOM 1290 O O . LYS A 1 163 ? 4.648 -3.344 -12.989 1.00 90.44 163 LYS A O 1
ATOM 1295 N N . MET A 1 164 ? 4.694 -4.772 -14.731 1.00 87.38 164 MET A N 1
ATOM 1296 C CA . MET A 1 164 ? 3.823 -3.982 -15.612 1.00 87.38 164 MET A CA 1
ATOM 1297 C C . MET A 1 164 ? 2.452 -3.702 -14.993 1.00 87.38 164 MET A C 1
ATOM 1299 O O . MET A 1 164 ? 1.990 -2.563 -14.994 1.00 87.38 164 MET A O 1
ATOM 1303 N N . ARG A 1 165 ? 1.797 -4.725 -14.426 1.00 90.62 165 ARG A N 1
ATOM 1304 C CA . ARG A 1 165 ? 0.489 -4.553 -13.772 1.00 90.62 165 ARG A CA 1
ATOM 1305 C C . ARG A 1 165 ? 0.574 -3.665 -12.534 1.00 90.62 165 ARG A C 1
ATOM 1307 O O . ARG A 1 165 ? -0.327 -2.865 -12.316 1.00 90.62 165 ARG A O 1
ATOM 1314 N N . ALA A 1 166 ? 1.631 -3.799 -11.736 1.00 92.50 166 ALA A N 1
ATOM 1315 C CA . ALA A 1 166 ? 1.847 -2.981 -10.549 1.00 92.50 166 ALA A CA 1
ATOM 1316 C C . ALA A 1 166 ? 2.026 -1.506 -10.929 1.00 92.50 166 ALA A C 1
ATOM 1318 O O . ALA A 1 166 ? 1.304 -0.668 -10.399 1.00 92.50 166 ALA A O 1
ATOM 1319 N N . ILE A 1 167 ? 2.899 -1.205 -11.900 1.00 91.38 167 ILE A N 1
ATOM 1320 C CA . ILE A 1 167 ? 3.121 0.163 -12.393 1.00 91.38 167 ILE A CA 1
ATOM 1321 C C . ILE A 1 167 ? 1.825 0.742 -12.973 1.00 91.38 167 ILE A C 1
ATOM 1323 O O . ILE A 1 167 ? 1.400 1.818 -12.558 1.00 91.38 167 ILE A O 1
ATOM 1327 N N . ALA A 1 168 ? 1.147 0.018 -13.870 1.00 90.69 168 ALA A N 1
ATOM 1328 C CA . ALA A 1 168 ? -0.095 0.490 -14.483 1.00 90.69 168 ALA A CA 1
ATOM 1329 C C . ALA A 1 168 ? -1.204 0.749 -13.444 1.00 90.69 168 ALA A C 1
ATOM 1331 O O . ALA A 1 168 ? -1.888 1.773 -13.500 1.00 90.69 168 ALA A O 1
ATOM 1332 N N . CYS A 1 169 ? -1.347 -0.137 -12.453 1.00 92.00 169 CYS A N 1
ATOM 1333 C CA . CYS A 1 169 ? -2.283 0.040 -11.344 1.00 92.00 169 CYS A CA 1
ATOM 1334 C C . CYS A 1 169 ? -1.935 1.277 -10.504 1.00 92.00 169 CYS A C 1
ATOM 1336 O O . CYS A 1 169 ? -2.823 2.049 -10.150 1.00 92.00 169 CYS A O 1
ATOM 1338 N N . THR A 1 170 ? -0.651 1.498 -10.209 1.00 93.50 170 THR A N 1
ATOM 1339 C CA . THR A 1 170 ? -0.186 2.673 -9.465 1.00 93.50 170 THR A CA 1
ATOM 1340 C C . THR A 1 170 ? -0.462 3.967 -10.223 1.00 93.50 170 THR A C 1
ATOM 1342 O O . THR A 1 170 ? -0.995 4.897 -9.626 1.00 93.50 170 THR A O 1
ATOM 1345 N N . VAL A 1 171 ? -0.181 4.025 -11.528 1.00 91.44 171 VAL A N 1
ATOM 1346 C CA . VAL A 1 171 ? -0.491 5.197 -12.368 1.00 91.44 171 VAL A CA 1
ATOM 1347 C C . VAL A 1 171 ? -1.994 5.483 -12.375 1.00 91.44 171 VAL A C 1
ATOM 1349 O O . VAL A 1 171 ? -2.404 6.629 -12.195 1.00 91.44 171 VAL A O 1
ATOM 1352 N N . SER A 1 172 ? -2.828 4.445 -12.498 1.00 91.81 172 SER A N 1
ATOM 1353 C CA . SER A 1 172 ? -4.285 4.590 -12.409 1.00 91.81 172 SER A CA 1
ATOM 1354 C C . SER A 1 172 ? -4.724 5.163 -11.055 1.00 91.81 172 SER A C 1
ATOM 1356 O O . SER A 1 172 ? -5.530 6.092 -11.020 1.00 91.81 172 SER A O 1
ATOM 1358 N N . PHE A 1 173 ? -4.157 4.682 -9.944 1.00 91.69 173 PHE A N 1
ATOM 1359 C CA . PHE A 1 173 ? -4.464 5.196 -8.604 1.00 91.69 173 PHE A CA 1
ATOM 1360 C C . PHE A 1 173 ? -4.001 6.632 -8.387 1.00 91.69 173 PHE A C 1
ATOM 1362 O O . PHE A 1 173 ? -4.721 7.393 -7.749 1.00 91.69 173 PHE A O 1
ATOM 1369 N N . VAL A 1 174 ? -2.850 7.024 -8.937 1.00 91.00 174 VAL A N 1
ATOM 1370 C CA . VAL A 1 174 ? -2.402 8.425 -8.916 1.00 91.00 174 VAL A CA 1
ATOM 1371 C C . VAL A 1 174 ? -3.406 9.319 -9.645 1.00 91.00 174 VAL A C 1
ATOM 1373 O O . VAL A 1 174 ? -3.746 10.381 -9.130 1.00 91.00 174 VAL A O 1
ATOM 1376 N N . GLY A 1 175 ? -3.936 8.875 -10.790 1.00 89.62 175 GLY A N 1
ATOM 1377 C CA . GLY A 1 175 ? -4.991 9.589 -11.514 1.00 89.62 175 GLY A CA 1
ATOM 1378 C C . GLY A 1 175 ? -6.269 9.758 -10.687 1.00 89.62 175 GLY A C 1
ATOM 1379 O O . GLY A 1 175 ? -6.754 10.877 -10.537 1.00 89.62 175 GLY A O 1
ATOM 1380 N N . VAL A 1 176 ? -6.772 8.671 -10.090 1.00 89.31 176 VAL A N 1
ATOM 1381 C CA . VAL A 1 176 ? -7.969 8.706 -9.223 1.00 89.31 176 VAL A CA 1
ATOM 1382 C C . VAL A 1 176 ? -7.758 9.628 -8.023 1.00 89.31 176 VAL A C 1
ATOM 1384 O O . VAL A 1 176 ? -8.603 10.478 -7.746 1.00 89.31 176 VAL A O 1
ATOM 1387 N N . LEU A 1 177 ? -6.618 9.500 -7.342 1.00 87.81 177 LEU A N 1
ATOM 1388 C CA . LEU A 1 177 ? -6.275 10.338 -6.199 1.00 87.81 177 LEU A CA 1
ATOM 1389 C C . LEU A 1 177 ? -6.219 11.814 -6.604 1.00 87.81 177 LEU A C 1
ATOM 1391 O O . LEU A 1 177 ? -6.758 12.663 -5.907 1.00 87.81 177 LEU A O 1
ATOM 1395 N N . TYR A 1 178 ? -5.617 12.132 -7.751 1.00 86.38 178 TYR A N 1
ATOM 1396 C CA . TYR A 1 178 ? -5.577 13.504 -8.244 1.00 86.38 178 TYR A CA 1
ATOM 1397 C C . TYR A 1 178 ? -6.984 14.067 -8.454 1.00 86.38 178 TYR A C 1
ATOM 1399 O O . TYR A 1 178 ? -7.264 15.162 -7.973 1.00 86.38 178 TYR A O 1
ATOM 1407 N N . THR A 1 179 ? -7.881 13.308 -9.097 1.00 86.81 179 THR A N 1
ATOM 1408 C CA . THR A 1 179 ? -9.290 13.691 -9.280 1.00 86.81 179 THR A CA 1
ATOM 1409 C C . THR A 1 179 ? -9.994 13.940 -7.945 1.00 86.81 179 THR A C 1
ATOM 1411 O O . THR A 1 179 ? -10.684 14.947 -7.803 1.00 86.81 179 THR A O 1
ATOM 1414 N N . GLN A 1 180 ? -9.785 13.077 -6.947 1.00 84.62 180 GLN A N 1
ATOM 1415 C CA . GLN A 1 180 ? -10.373 13.238 -5.612 1.00 84.62 180 GLN A CA 1
ATOM 1416 C C . GLN A 1 180 ? -9.859 14.494 -4.901 1.00 84.62 180 GLN A C 1
ATOM 1418 O O . GLN A 1 180 ? -10.624 15.188 -4.232 1.00 84.62 180 GLN A O 1
ATOM 1423 N N . LEU A 1 181 ? -8.584 14.841 -5.088 1.00 82.06 181 LEU A N 1
ATOM 1424 C CA . LEU A 1 181 ? -7.952 15.958 -4.391 1.00 82.06 181 LEU A CA 1
ATOM 1425 C C . LEU A 1 181 ? -8.109 17.317 -5.082 1.00 82.06 181 LEU A C 1
ATOM 1427 O O . LEU A 1 181 ? -7.788 18.309 -4.441 1.00 82.06 181 LEU A O 1
ATOM 1431 N N . GLN A 1 182 ? -8.642 17.408 -6.311 1.00 83.25 182 GLN A N 1
ATOM 1432 C CA . GLN A 1 182 ? -8.716 18.656 -7.111 1.00 83.25 182 GLN A CA 1
ATOM 1433 C C . GLN A 1 182 ? -9.279 19.882 -6.376 1.00 83.25 182 GLN A C 1
ATOM 1435 O O . GLN A 1 182 ? -8.983 21.014 -6.743 1.00 83.25 182 GLN A O 1
ATOM 1440 N N . HIS A 1 183 ? -10.091 19.666 -5.345 1.00 80.69 183 HIS A N 1
ATOM 1441 C CA . HIS A 1 183 ? -10.692 20.715 -4.532 1.00 80.69 183 HIS A CA 1
ATOM 1442 C C . HIS A 1 183 ? -9.739 21.347 -3.498 1.00 80.69 183 HIS A C 1
ATOM 1444 O O . HIS A 1 183 ? -10.137 22.285 -2.811 1.00 80.69 183 HIS A O 1
ATOM 1450 N N . LEU A 1 184 ? -8.520 20.825 -3.336 1.00 81.56 184 LEU A N 1
ATOM 1451 C CA . LEU A 1 184 ? -7.542 21.285 -2.353 1.00 81.56 184 LEU A CA 1
ATOM 1452 C C . LEU A 1 184 ? -6.422 22.086 -3.022 1.00 81.56 184 LEU A C 1
ATOM 1454 O O . LEU A 1 184 ? -5.819 21.654 -4.001 1.00 81.56 184 LEU A O 1
ATOM 1458 N N . GLU A 1 185 ? -6.052 23.213 -2.419 1.00 82.31 185 GLU A N 1
ATOM 1459 C CA . GLU A 1 185 ? -4.960 24.073 -2.904 1.00 82.31 185 GLU A CA 1
ATOM 1460 C C . GLU A 1 185 ? -3.577 23.395 -2.831 1.00 82.31 185 GLU A C 1
ATOM 1462 O O . GLU A 1 185 ? -2.628 23.811 -3.489 1.00 82.31 185 GLU A O 1
ATOM 1467 N N . THR A 1 186 ? -3.453 22.313 -2.056 1.00 80.56 186 THR A N 1
ATOM 1468 C CA . THR A 1 186 ? -2.205 21.564 -1.842 1.00 80.56 186 THR A CA 1
ATOM 1469 C C . THR A 1 186 ? -1.934 20.489 -2.896 1.00 80.56 186 THR A C 1
ATOM 1471 O O . THR A 1 186 ? -0.865 19.877 -2.884 1.00 80.56 186 THR A O 1
ATOM 1474 N N . VAL A 1 187 ? -2.851 20.269 -3.846 1.00 81.00 187 VAL A N 1
ATOM 1475 C CA . VAL A 1 187 ? -2.693 19.304 -4.949 1.00 81.00 187 VAL A CA 1
ATOM 1476 C C . VAL A 1 187 ? -1.352 19.417 -5.683 1.00 81.00 187 VAL A C 1
ATOM 1478 O O . VAL A 1 187 ? -0.728 18.374 -5.898 1.00 81.00 187 VAL A O 1
ATOM 1481 N N . PRO A 1 188 ? -0.845 20.618 -6.037 1.00 81.75 188 PRO A N 1
ATOM 1482 C CA . PRO A 1 188 ? 0.432 20.736 -6.741 1.00 81.75 188 PRO A CA 1
ATOM 1483 C C . PRO A 1 188 ? 1.613 20.167 -5.945 1.00 81.75 188 PRO A C 1
ATOM 1485 O O . PRO A 1 188 ? 2.547 19.619 -6.530 1.00 81.75 188 PRO A O 1
ATOM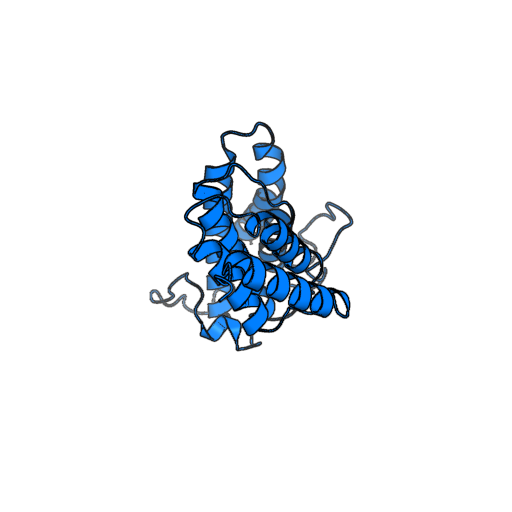 1488 N N . ILE A 1 189 ? 1.557 20.248 -4.611 1.00 82.62 189 ILE A N 1
ATOM 1489 C CA . ILE A 1 189 ? 2.594 19.717 -3.719 1.00 82.62 189 ILE A CA 1
ATOM 1490 C C . ILE A 1 189 ? 2.618 18.189 -3.818 1.00 82.62 189 ILE A C 1
ATOM 1492 O O . ILE A 1 189 ? 3.677 17.602 -4.034 1.00 82.62 189 ILE A O 1
ATOM 1496 N N . TYR A 1 190 ? 1.451 17.544 -3.737 1.00 79.50 190 TYR A N 1
ATOM 1497 C CA . TYR A 1 190 ? 1.340 16.089 -3.859 1.00 79.50 190 TYR A CA 1
ATOM 1498 C C . TYR A 1 190 ? 1.671 15.592 -5.270 1.00 79.50 190 TYR A C 1
ATOM 1500 O O . TYR A 1 190 ? 2.383 14.601 -5.420 1.00 79.50 190 TYR A O 1
ATOM 1508 N N . ALA A 1 191 ? 1.218 16.301 -6.306 1.00 79.94 191 ALA A N 1
ATOM 1509 C CA . ALA A 1 191 ? 1.480 15.949 -7.700 1.00 79.94 191 ALA A CA 1
ATOM 1510 C C . ALA A 1 191 ? 2.984 15.920 -8.019 1.00 79.94 191 ALA A C 1
ATOM 1512 O O . ALA A 1 191 ? 3.446 15.037 -8.743 1.00 79.94 191 ALA A O 1
ATOM 1513 N N . LYS A 1 192 ? 3.766 16.834 -7.428 1.00 81.12 192 LYS A N 1
ATOM 1514 C CA . LYS A 1 192 ? 5.219 16.911 -7.629 1.00 81.12 192 LYS A CA 1
ATOM 1515 C C . LYS A 1 192 ? 5.944 15.607 -7.275 1.00 81.12 192 LYS A C 1
ATOM 1517 O O . LYS A 1 192 ? 6.899 15.255 -7.964 1.00 81.12 192 LYS A O 1
ATOM 1522 N N . HIS A 1 193 ? 5.478 14.879 -6.256 1.00 77.50 193 HIS A N 1
ATOM 1523 C CA . HIS A 1 193 ? 6.073 13.599 -5.850 1.00 77.50 193 HIS A CA 1
ATOM 1524 C C . HIS A 1 193 ? 5.932 12.511 -6.922 1.00 77.50 193 HIS A C 1
ATOM 1526 O O . HIS A 1 193 ? 6.824 11.682 -7.073 1.00 77.50 193 HIS A O 1
ATOM 1532 N N . PHE A 1 194 ? 4.850 12.535 -7.701 1.00 84.56 194 PHE A N 1
ATOM 1533 C CA . PHE A 1 194 ? 4.621 11.555 -8.761 1.00 84.56 194 PHE A CA 1
ATOM 1534 C C . PHE A 1 194 ? 5.263 11.968 -10.086 1.00 84.56 194 PHE A C 1
ATOM 1536 O O . PHE A 1 194 ? 5.850 11.133 -10.771 1.00 84.56 194 PHE A O 1
ATOM 1543 N N . LEU A 1 195 ? 5.173 13.254 -10.445 1.00 83.50 195 LEU A N 1
ATOM 1544 C CA . LEU A 1 195 ? 5.617 13.764 -11.748 1.00 83.50 195 LEU A CA 1
ATOM 1545 C C . LEU A 1 195 ? 7.095 13.484 -12.022 1.00 83.50 195 LEU A C 1
ATOM 1547 O O . LEU A 1 195 ? 7.436 13.100 -13.135 1.00 83.50 195 LEU A O 1
ATOM 1551 N N . HIS A 1 196 ? 7.951 13.621 -11.011 1.00 81.38 196 HIS A N 1
ATOM 1552 C CA . HIS A 1 196 ? 9.381 13.366 -11.158 1.00 81.38 196 HIS A CA 1
ATOM 1553 C C . HIS A 1 196 ? 9.673 11.913 -11.577 1.00 81.38 196 HIS A C 1
ATOM 1555 O O . HIS A 1 196 ? 10.365 11.677 -12.566 1.00 81.38 196 HIS A O 1
ATOM 1561 N N . SER A 1 197 ? 9.087 10.933 -10.882 1.00 81.38 197 SER A N 1
ATOM 1562 C CA . SER A 1 197 ? 9.264 9.511 -11.209 1.00 81.38 197 SER A CA 1
ATOM 1563 C C . SER A 1 197 ? 8.629 9.150 -12.557 1.00 81.38 197 SER A C 1
ATOM 1565 O O . SER A 1 197 ? 9.211 8.396 -13.330 1.00 81.38 197 SER A O 1
ATOM 1567 N N . LEU A 1 198 ? 7.467 9.729 -12.886 1.00 83.88 198 LEU A N 1
ATOM 1568 C CA . LEU A 1 198 ? 6.816 9.535 -14.189 1.00 83.88 198 LEU A CA 1
ATOM 1569 C C . LEU A 1 198 ? 7.665 10.072 -15.353 1.00 83.88 198 LEU A C 1
ATOM 1571 O O . LEU A 1 198 ? 7.763 9.412 -16.384 1.00 83.88 198 LEU A O 1
ATOM 1575 N N . GLN A 1 199 ? 8.299 11.237 -15.191 1.00 84.00 199 GLN A N 1
ATOM 1576 C CA . GLN A 1 199 ? 9.191 11.818 -16.201 1.00 84.00 199 GLN A CA 1
ATOM 1577 C C . GLN A 1 199 ? 10.426 10.949 -16.439 1.00 84.00 199 GLN A C 1
ATOM 1579 O O . GLN A 1 199 ? 10.805 10.735 -17.587 1.00 84.00 199 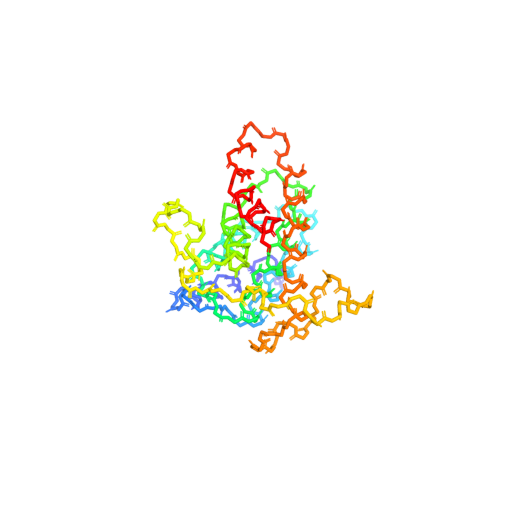GLN A O 1
ATOM 1584 N N . ILE A 1 200 ? 11.029 10.417 -15.372 1.00 80.69 200 ILE A N 1
ATOM 1585 C CA . ILE A 1 200 ? 12.169 9.501 -15.490 1.00 80.69 200 ILE A CA 1
ATOM 1586 C C . ILE A 1 200 ? 11.763 8.253 -16.272 1.00 80.69 200 ILE A C 1
ATOM 1588 O O . ILE A 1 200 ? 12.442 7.900 -17.230 1.00 80.69 200 ILE A O 1
ATOM 1592 N N . MET A 1 201 ? 10.637 7.627 -15.921 1.00 79.88 201 MET A N 1
ATOM 1593 C CA . MET A 1 201 ? 10.151 6.434 -16.622 1.00 79.88 201 MET A CA 1
ATOM 1594 C C . MET A 1 201 ? 9.783 6.695 -18.088 1.00 79.88 201 MET A C 1
ATOM 1596 O O . MET A 1 201 ? 9.951 5.803 -18.904 1.00 79.88 201 MET A O 1
ATOM 1600 N N . HIS A 1 202 ? 9.275 7.883 -18.430 1.00 79.69 202 HIS A N 1
ATOM 1601 C CA . HIS A 1 202 ? 8.983 8.248 -19.822 1.00 79.69 202 HIS A CA 1
ATOM 1602 C C . HIS A 1 202 ? 10.257 8.425 -20.662 1.00 79.69 202 HIS A C 1
ATOM 1604 O O . HIS A 1 202 ? 10.252 8.157 -21.858 1.00 79.69 202 HIS A O 1
ATOM 1610 N N . ASN A 1 203 ? 11.334 8.911 -20.042 1.00 70.75 203 ASN A N 1
ATOM 1611 C CA . ASN A 1 203 ? 12.599 9.205 -20.717 1.00 70.75 203 ASN A CA 1
ATOM 1612 C C . ASN A 1 203 ? 13.588 8.024 -20.710 1.00 70.75 203 ASN A C 1
ATOM 1614 O O . ASN A 1 203 ? 14.689 8.171 -21.243 1.00 70.75 203 ASN A O 1
ATOM 1618 N N . SER A 1 204 ? 13.226 6.910 -20.063 1.00 60.75 204 SER A N 1
ATOM 1619 C CA . SER A 1 204 ? 14.011 5.668 -19.975 1.00 60.75 204 SER A CA 1
ATOM 1620 C C . SER A 1 204 ? 13.611 4.693 -21.075 1.00 60.75 204 SER A C 1
ATOM 1622 O O . SER A 1 204 ? 14.514 3.986 -21.570 1.00 60.75 204 SER A O 1
#

Solvent-accessible surface area (backbone atoms only — not comparable to full-atom values): 11976 Å² total; per-residue (Å²): 132,84,79,77,56,67,66,60,55,53,42,53,54,50,51,51,52,50,56,57,40,68,78,44,48,52,50,73,73,56,69,67,59,51,50,51,55,53,48,60,64,74,70,51,90,54,97,50,87,55,50,65,60,47,52,51,50,51,38,48,46,40,39,44,16,53,44,84,40,34,24,46,52,41,48,47,52,51,51,44,52,52,48,56,66,53,36,79,82,43,96,68,87,57,70,32,52,54,52,41,49,36,47,58,48,48,18,41,34,63,86,84,72,66,74,90,81,69,94,77,72,55,28,44,61,91,86,44,51,77,42,41,80,81,71,94,75,68,77,78,59,91,79,68,65,56,60,84,52,80,66,41,57,72,41,57,73,79,42,73,73,52,36,54,16,52,53,48,41,45,54,51,48,52,51,52,51,50,64,72,40,67,88,43,91,61,42,67,66,61,48,53,62,45,49,57,43,52,52,52,56,73,76,105

Sequence (204 aa):
MAQNDPLGVYLELLQEKYTEFKKRPRRYPDMETLKLVLVLFSTSKRKNSVVPPALIFIGEILTRCQVRDRRHISRGLLLVTNFLKYDEHCKCILPSAVAFLSGVLEQACPEGTLTQTTAIKKPFALTSSLLLQSGLNDTVDSRIKFQLTAKDLLSPELTTSFKMRAIACTVSFVGVLYTQLQHLETVPIYAKHFLHSLQIMHNS

Mean predicted aligned error: 8.12 Å

Nearest PDB structures (foldseek):
  6rxx-assembly1_UB  TM=6.278E-01  e=5.081E-04  Thermochaetoides thermophila
  6rxt-assembly1_UB  TM=6.278E-01  e=5.081E-04  Thermochaetoides thermophila
  6zqb-assembly1_UB  TM=6.725E-01  e=1.892E-03  Saccharomyces cerevisiae S288C
  6zqe-assembly1_UB  TM=6.942E-01  e=3.651E-03  Saccharomyces cerevisiae S288C
  6lqs-assembly1_RN  TM=5.604E-01  e=8.501E-03  Saccharomyces cerevisiae S288C

Radius of gyration: 17.84 Å; Cα contacts (8 Å, |Δi|>4): 195; chains: 1; bounding box: 51×39×52 Å

pLDDT: mean 80.68, std 14.42, range [34.72, 95.88]

Secondary structure (DSSP, 8-state):
-----HHHHHHHHHHHHHHHHHHSTTSPPPHHHHHHHHHHHHS-SS--TTHHHHHHHHHHHHHHSPB-SHHHHHHHHHHHHHHHHHHTS-----HHHHHHHHHHHHTTSPTT-S----S---SB-TT--TT----TTS---TT--SS--GGGGT-----HHHHHHHHHHHHHHHHHHHHHHTTSTTHHHHHHHHHHHHHHHHH-

Organism: NCBI:txid74869